Protein AF-A0A5J4JIG9-F1 (afdb_monomer_lite)

Organism: NCBI:txid2607726

Structure (mmCIF, N/CA/C/O backbone):
data_AF-A0A5J4JIG9-F1
#
_entry.id   AF-A0A5J4JIG9-F1
#
loop_
_atom_site.group_PDB
_atom_site.id
_atom_site.type_symbol
_atom_site.label_atom_id
_atom_site.label_alt_id
_atom_site.label_comp_id
_atom_site.label_asym_id
_atom_site.label_entity_id
_atom_site.label_seq_id
_atom_site.pdbx_PDB_ins_code
_atom_site.Cartn_x
_atom_site.Cartn_y
_atom_site.Cartn_z
_atom_site.occupancy
_atom_site.B_iso_or_equiv
_atom_site.auth_seq_id
_atom_site.auth_comp_id
_atom_site.auth_asym_id
_atom_site.auth_atom_id
_atom_site.pdbx_PDB_model_num
ATOM 1 N N . MET A 1 1 ? 21.664 4.240 -15.673 1.00 74.94 1 MET A N 1
ATOM 2 C CA . MET A 1 1 ? 20.619 4.181 -14.606 1.00 74.94 1 MET A CA 1
ATOM 3 C C . MET A 1 1 ? 19.173 4.030 -15.113 1.00 74.94 1 MET A C 1
ATOM 5 O O . MET A 1 1 ? 18.722 2.898 -15.146 1.00 74.94 1 MET A O 1
ATOM 9 N N . ILE A 1 2 ?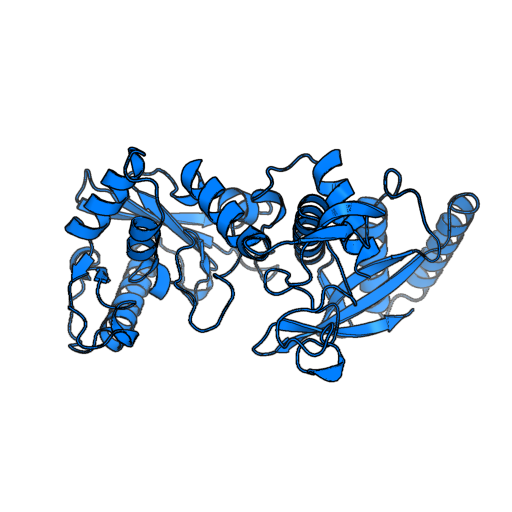 18.407 5.077 -15.494 1.00 82.69 2 ILE A N 1
ATOM 10 C CA . ILE A 1 2 ? 16.943 4.923 -15.754 1.00 82.69 2 ILE A CA 1
ATOM 11 C C . ILE A 1 2 ? 16.603 3.905 -16.854 1.00 82.69 2 ILE A C 1
ATOM 13 O O . ILE A 1 2 ? 15.653 3.146 -16.703 1.00 82.69 2 ILE A O 1
ATOM 17 N N . LYS A 1 3 ? 17.410 3.843 -17.923 1.00 81.69 3 LYS A N 1
ATOM 18 C CA . LYS A 1 3 ? 17.283 2.831 -18.983 1.00 81.69 3 LYS A CA 1
ATOM 19 C C . LYS A 1 3 ? 17.394 1.410 -18.428 1.00 81.69 3 LYS A C 1
ATOM 21 O O . LYS A 1 3 ? 16.590 0.557 -18.779 1.00 81.69 3 LYS A O 1
ATOM 26 N N . THR A 1 4 ? 18.340 1.180 -17.523 1.00 78.94 4 THR A N 1
ATOM 27 C CA . THR A 1 4 ? 18.561 -0.132 -16.909 1.00 78.94 4 THR A CA 1
ATOM 28 C C . THR A 1 4 ? 17.436 -0.515 -15.960 1.00 78.94 4 THR A C 1
ATOM 30 O O . THR A 1 4 ? 16.988 -1.654 -15.976 1.00 78.94 4 THR A O 1
ATOM 33 N N . ILE A 1 5 ? 16.906 0.446 -15.198 1.00 87.19 5 ILE A N 1
ATOM 34 C CA . ILE A 1 5 ? 15.727 0.225 -14.348 1.00 87.19 5 ILE A CA 1
ATOM 35 C C . ILE A 1 5 ? 14.500 -0.110 -15.200 1.00 87.19 5 ILE A C 1
ATOM 37 O O . ILE A 1 5 ? 13.810 -1.086 -14.920 1.00 87.19 5 ILE A O 1
ATOM 41 N N . TYR A 1 6 ? 14.257 0.663 -16.263 1.00 89.50 6 TYR A N 1
ATOM 42 C CA . TYR A 1 6 ? 13.203 0.385 -17.238 1.00 89.50 6 TYR A CA 1
ATOM 43 C C . TYR A 1 6 ? 13.331 -1.030 -17.805 1.00 89.50 6 TYR A C 1
ATOM 45 O O . TYR A 1 6 ? 12.362 -1.784 -17.814 1.00 89.50 6 TYR A O 1
ATOM 53 N N . ALA A 1 7 ? 14.527 -1.406 -18.247 1.00 83.62 7 ALA A N 1
ATOM 54 C CA . ALA A 1 7 ? 14.763 -2.704 -18.845 1.00 83.62 7 ALA A CA 1
ATOM 55 C C . ALA A 1 7 ? 14.590 -3.869 -17.869 1.00 83.62 7 ALA A C 1
ATOM 57 O O . ALA A 1 7 ? 13.975 -4.872 -18.221 1.00 83.62 7 ALA A O 1
ATOM 58 N N . LEU A 1 8 ? 15.098 -3.721 -16.647 1.00 84.81 8 LEU A N 1
ATOM 59 C CA . LEU A 1 8 ? 14.934 -4.699 -15.581 1.00 84.81 8 LEU A CA 1
ATOM 60 C C . LEU A 1 8 ? 13.451 -4.887 -15.250 1.00 84.81 8 LEU A C 1
ATOM 62 O O . LEU A 1 8 ? 12.970 -6.013 -15.179 1.00 84.81 8 LEU A O 1
ATOM 66 N N . GLY A 1 9 ? 12.700 -3.792 -15.137 1.00 90.25 9 GLY A N 1
ATOM 67 C CA . GLY A 1 9 ? 11.262 -3.858 -14.917 1.00 90.25 9 GLY A CA 1
ATOM 68 C C . GLY A 1 9 ? 10.488 -4.446 -16.096 1.00 90.25 9 GLY A C 1
ATOM 69 O O . GLY A 1 9 ? 9.584 -5.246 -15.880 1.00 90.25 9 GLY A O 1
ATOM 70 N N . LYS A 1 10 ? 10.862 -4.124 -17.341 1.00 89.44 10 LYS A N 1
ATOM 71 C CA . LYS A 1 10 ? 10.278 -4.739 -18.543 1.00 89.44 10 LYS A CA 1
ATOM 72 C C . LYS A 1 10 ? 10.524 -6.248 -18.554 1.00 89.44 10 LYS A C 1
ATOM 74 O O . LYS A 1 10 ? 9.581 -7.003 -18.758 1.00 89.44 10 LYS A O 1
ATOM 79 N N . ASN A 1 11 ? 11.763 -6.677 -18.296 1.00 85.00 11 ASN A N 1
ATOM 80 C CA . ASN A 1 11 ? 12.124 -8.089 -18.220 1.00 85.00 11 ASN A CA 1
ATOM 81 C C . ASN A 1 11 ? 11.306 -8.802 -17.138 1.00 85.00 11 ASN A C 1
ATOM 83 O O . ASN A 1 11 ? 10.653 -9.794 -17.447 1.00 85.00 11 ASN A O 1
ATOM 87 N N . TYR A 1 12 ? 11.241 -8.237 -15.930 1.00 86.81 12 TYR A N 1
ATOM 88 C CA . TYR A 1 12 ? 10.447 -8.768 -14.824 1.00 86.81 12 TYR A CA 1
ATOM 89 C C . TYR A 1 12 ? 8.957 -8.914 -15.179 1.00 86.81 12 TYR A C 1
ATOM 91 O O . TYR A 1 12 ? 8.374 -9.979 -14.981 1.00 86.81 12 TYR A O 1
ATOM 99 N N . LEU A 1 13 ? 8.356 -7.883 -15.787 1.00 90.00 13 LEU A N 1
ATOM 100 C CA . LEU A 1 13 ? 6.962 -7.914 -16.243 1.00 90.00 13 LEU A CA 1
ATOM 101 C C . LEU A 1 13 ? 6.706 -8.989 -17.310 1.00 90.00 13 LEU A C 1
ATOM 103 O O . LEU A 1 13 ? 5.614 -9.541 -17.354 1.00 90.00 13 LEU A O 1
ATOM 107 N N . THR A 1 14 ? 7.684 -9.300 -18.163 1.00 85.81 14 THR A N 1
ATOM 108 C CA . THR A 1 14 ? 7.527 -10.310 -19.227 1.00 85.81 14 THR A CA 1
ATOM 109 C C . THR A 1 14 ? 7.884 -11.734 -18.802 1.00 85.81 14 THR A C 1
ATOM 111 O O . THR A 1 14 ? 7.210 -12.673 -19.212 1.00 85.81 14 THR A O 1
ATOM 114 N N . ALA A 1 15 ? 8.949 -11.907 -18.017 1.00 81.38 15 ALA A N 1
ATOM 115 C CA . ALA A 1 15 ? 9.528 -13.209 -17.701 1.00 81.38 15 ALA A CA 1
ATOM 116 C C . ALA A 1 15 ? 8.828 -13.870 -16.510 1.00 81.38 15 ALA A C 1
ATOM 118 O O . ALA A 1 15 ? 8.534 -15.061 -16.554 1.00 81.38 15 ALA A O 1
ATOM 119 N N . GLU A 1 16 ? 8.532 -13.092 -15.466 1.00 80.19 16 GLU A N 1
ATOM 120 C CA . GLU A 1 16 ? 7.825 -13.581 -14.276 1.00 80.19 16 GLU A CA 1
ATOM 121 C C . GLU A 1 16 ? 6.317 -13.315 -14.338 1.00 80.19 16 GLU A C 1
ATOM 123 O O . GLU A 1 16 ? 5.556 -13.917 -13.584 1.00 80.19 16 GLU A O 1
ATOM 128 N N . ASN A 1 17 ? 5.880 -12.436 -15.248 1.00 84.94 17 ASN A N 1
ATOM 129 C CA . ASN A 1 17 ? 4.477 -12.102 -15.500 1.00 84.94 17 ASN A CA 1
ATOM 130 C C . ASN A 1 17 ? 3.640 -11.813 -14.228 1.00 84.94 17 ASN A C 1
ATOM 132 O O . ASN A 1 17 ? 2.542 -12.361 -14.074 1.00 84.94 17 ASN A O 1
ATOM 136 N N . PRO A 1 18 ? 4.125 -10.973 -13.289 1.00 86.44 18 PRO A N 1
ATOM 137 C CA . PRO A 1 18 ? 3.312 -10.533 -12.160 1.00 86.44 18 PRO A CA 1
ATOM 138 C C . PRO A 1 18 ? 2.164 -9.635 -12.641 1.00 86.44 18 PRO A C 1
ATOM 140 O O . PRO A 1 18 ? 2.271 -8.960 -13.668 1.00 86.44 18 PRO A O 1
ATOM 143 N N . SER A 1 19 ? 1.092 -9.524 -11.848 1.00 90.00 19 SER A N 1
ATOM 144 C CA . SER A 1 19 ? 0.147 -8.418 -12.055 1.00 90.00 19 SER A CA 1
ATOM 145 C C . SER A 1 19 ? 0.859 -7.071 -11.893 1.00 90.00 19 SER A C 1
ATOM 147 O O . SER A 1 19 ? 1.853 -6.940 -11.167 1.00 90.00 19 SER A O 1
ATOM 149 N N . MET A 1 20 ? 0.319 -6.038 -12.538 1.00 90.50 20 MET A N 1
ATOM 150 C CA . MET A 1 20 ? 0.917 -4.705 -12.522 1.00 90.50 20 MET A CA 1
ATOM 151 C C . MET A 1 20 ? 1.062 -4.142 -11.102 1.00 90.50 20 MET A C 1
ATOM 153 O O . MET A 1 20 ? 2.008 -3.417 -10.811 1.00 90.50 20 MET A O 1
ATOM 157 N N . ILE A 1 21 ? 0.133 -4.454 -10.197 1.00 91.38 21 ILE A N 1
ATOM 158 C CA . ILE A 1 21 ? 0.209 -3.979 -8.815 1.00 91.38 21 ILE A CA 1
ATOM 159 C C . ILE A 1 21 ? 1.218 -4.774 -7.980 1.00 91.38 21 ILE A C 1
ATOM 161 O O . ILE A 1 21 ? 1.973 -4.182 -7.207 1.00 91.38 21 ILE A O 1
ATOM 165 N N . GLN A 1 22 ? 1.298 -6.096 -8.175 1.00 91.81 22 GLN A N 1
ATOM 166 C CA . GLN A 1 22 ? 2.296 -6.947 -7.518 1.00 91.81 22 GLN A CA 1
ATOM 167 C C . GLN A 1 22 ? 3.716 -6.562 -7.932 1.00 91.81 22 GLN A C 1
ATOM 169 O O . GLN A 1 22 ? 4.647 -6.631 -7.124 1.00 91.81 22 GLN A O 1
ATOM 174 N N . SER A 1 23 ? 3.888 -6.102 -9.173 1.00 92.06 23 SER A N 1
ATOM 175 C CA . SER A 1 23 ? 5.193 -5.666 -9.647 1.00 92.06 23 SER A CA 1
ATOM 176 C C . SER A 1 23 ? 5.699 -4.406 -8.935 1.00 92.06 23 SER A C 1
ATOM 178 O O . SER A 1 23 ? 6.893 -4.142 -8.974 1.00 92.06 23 SER A O 1
ATOM 180 N N . MET A 1 24 ? 4.821 -3.640 -8.274 1.00 93.25 24 MET A N 1
ATOM 181 C CA . MET A 1 24 ? 5.158 -2.407 -7.550 1.00 93.25 24 MET A CA 1
ATOM 182 C C . MET A 1 24 ? 5.365 -2.602 -6.041 1.00 93.25 24 MET A C 1
ATOM 184 O O . MET A 1 24 ? 5.571 -1.617 -5.323 1.00 93.25 24 MET A O 1
ATOM 188 N N . THR A 1 25 ? 5.263 -3.830 -5.523 1.00 94.38 25 THR A N 1
ATOM 189 C CA . THR A 1 25 ? 5.362 -4.062 -4.076 1.00 94.38 25 THR A CA 1
ATOM 190 C C . THR A 1 25 ? 6.791 -3.902 -3.574 1.00 94.38 25 THR A C 1
ATOM 192 O O . THR A 1 25 ? 7.769 -4.242 -4.238 1.00 94.38 25 THR A O 1
ATOM 195 N N . LEU A 1 26 ? 6.918 -3.339 -2.378 1.00 92.56 26 LEU A N 1
ATOM 196 C CA . LEU A 1 26 ? 8.181 -2.918 -1.787 1.00 92.56 26 LEU A CA 1
ATOM 197 C C . LEU A 1 26 ? 8.748 -4.000 -0.860 1.00 92.56 26 LEU A C 1
ATOM 199 O O . LEU A 1 26 ? 7.999 -4.828 -0.344 1.00 92.56 26 LEU A O 1
ATOM 203 N N . PRO A 1 27 ? 10.056 -4.008 -0.570 1.00 89.56 27 PRO A N 1
ATOM 204 C CA . PRO A 1 27 ? 10.589 -4.872 0.477 1.00 89.56 27 PRO A CA 1
ATOM 205 C C . PRO A 1 27 ? 9.956 -4.554 1.838 1.00 89.56 27 PRO A C 1
ATOM 207 O O . PRO A 1 27 ? 9.671 -3.397 2.171 1.00 89.56 27 PRO A O 1
ATOM 210 N N . ILE A 1 28 ? 9.804 -5.590 2.660 1.00 89.69 28 ILE A N 1
ATOM 211 C CA . ILE A 1 28 ? 9.483 -5.444 4.078 1.00 89.69 28 ILE A CA 1
ATOM 212 C C . ILE A 1 28 ? 10.801 -5.541 4.846 1.00 89.69 28 ILE A C 1
ATOM 214 O O . ILE A 1 28 ? 11.460 -6.578 4.834 1.00 89.69 28 ILE A O 1
ATOM 218 N N . ALA A 1 29 ? 11.216 -4.446 5.483 1.00 79.56 29 ALA A N 1
ATOM 219 C CA . ALA A 1 29 ? 12.482 -4.396 6.209 1.00 79.56 29 ALA A CA 1
ATOM 220 C C . ALA A 1 29 ? 12.429 -5.295 7.457 1.00 79.56 29 ALA A C 1
ATOM 222 O O . ALA A 1 29 ? 11.855 -4.909 8.476 1.00 79.56 29 ALA A O 1
ATOM 223 N N . ARG A 1 30 ? 13.036 -6.483 7.374 1.00 74.69 30 ARG A N 1
ATOM 224 C CA . ARG A 1 30 ? 13.179 -7.438 8.482 1.00 74.69 30 ARG A CA 1
ATOM 225 C C . ARG A 1 30 ? 14.623 -7.489 8.986 1.00 74.69 30 ARG A C 1
ATOM 227 O O . ARG A 1 30 ? 15.554 -7.227 8.232 1.00 74.69 30 ARG A O 1
ATOM 234 N N . SER A 1 31 ? 14.794 -7.800 10.268 1.00 65.81 31 SER A N 1
ATOM 235 C CA . SER A 1 31 ? 16.082 -8.217 10.836 1.00 65.81 31 SER A CA 1
ATOM 236 C C . SER A 1 31 ? 16.199 -9.733 10.709 1.00 65.81 31 SER A C 1
ATOM 238 O O . SER A 1 31 ? 15.228 -10.411 11.042 1.00 65.81 31 SER A O 1
ATOM 240 N N . ASP A 1 32 ? 17.357 -10.243 10.293 1.00 61.69 32 ASP A N 1
ATOM 241 C CA . ASP A 1 32 ? 17.536 -11.652 9.900 1.00 61.69 32 ASP A CA 1
ATOM 242 C C . ASP A 1 32 ? 17.248 -12.677 11.020 1.00 61.69 32 ASP A C 1
ATOM 244 O O . ASP A 1 32 ? 16.880 -13.807 10.722 1.00 61.69 32 ASP A O 1
ATOM 248 N N . ASP A 1 33 ? 17.302 -12.274 12.295 1.00 65.62 33 ASP A N 1
ATOM 249 C CA . ASP A 1 33 ? 17.245 -13.212 13.430 1.00 65.62 33 ASP A CA 1
ATOM 250 C C . ASP A 1 33 ? 15.905 -13.252 14.195 1.00 65.62 33 ASP A C 1
ATOM 252 O O . ASP A 1 33 ? 15.782 -13.970 15.188 1.00 65.62 33 ASP A O 1
ATOM 256 N N . ALA A 1 34 ? 14.889 -12.473 13.800 1.00 79.25 34 ALA A N 1
ATOM 257 C CA . ALA A 1 34 ? 13.627 -12.391 14.549 1.00 79.25 34 ALA A CA 1
ATOM 258 C C . ALA A 1 34 ? 12.401 -12.600 13.660 1.00 79.25 34 ALA A C 1
ATOM 260 O O . ALA A 1 34 ? 12.238 -11.905 12.660 1.00 79.25 34 ALA A O 1
ATOM 261 N N . ILE A 1 35 ? 11.495 -13.486 14.092 1.00 89.19 35 ILE A N 1
ATOM 262 C CA . ILE A 1 35 ? 10.178 -13.661 13.470 1.00 89.19 35 ILE A CA 1
ATOM 263 C C . ILE A 1 35 ? 9.423 -12.330 13.534 1.00 89.19 35 ILE A C 1
ATOM 265 O O . ILE A 1 35 ? 9.320 -11.701 14.594 1.00 89.19 35 ILE A O 1
ATOM 269 N N . LYS A 1 36 ? 8.909 -11.898 12.382 1.00 94.19 36 LYS A N 1
ATOM 270 C CA . LYS A 1 36 ? 8.125 -10.672 12.220 1.00 94.19 36 LYS A CA 1
ATOM 271 C C . LYS A 1 36 ? 6.759 -10.995 11.642 1.00 94.19 36 LYS A C 1
ATOM 273 O O . LYS A 1 36 ? 6.613 -11.950 10.887 1.00 94.19 36 LYS A O 1
ATOM 278 N N . TYR A 1 37 ? 5.776 -10.169 11.974 1.00 95.62 37 TYR A N 1
ATOM 279 C CA . TYR A 1 37 ? 4.379 -10.395 11.637 1.00 95.62 37 TYR A CA 1
ATOM 280 C C . TYR A 1 37 ? 3.784 -9.234 10.843 1.00 95.62 37 TYR A C 1
ATOM 282 O O . TYR A 1 37 ? 4.093 -8.061 11.072 1.00 95.62 37 TYR A O 1
ATOM 290 N N . ALA A 1 38 ? 2.884 -9.567 9.929 1.00 97.19 38 ALA A N 1
ATOM 291 C CA . ALA A 1 38 ? 1.827 -8.682 9.480 1.00 97.19 38 ALA A CA 1
ATOM 292 C C . ALA A 1 38 ? 0.559 -9.039 10.264 1.00 97.19 38 ALA A C 1
ATOM 294 O O . ALA A 1 38 ? 0.274 -10.218 10.462 1.00 97.19 38 ALA A O 1
ATOM 295 N N . VAL A 1 39 ? -0.201 -8.050 10.722 1.00 97.81 39 VAL A N 1
ATOM 296 C CA . VAL A 1 39 ? -1.478 -8.293 11.405 1.00 97.81 39 VAL A CA 1
ATOM 297 C C . VAL A 1 39 ? -2.618 -7.943 10.460 1.00 97.81 39 VAL A C 1
ATOM 299 O O . VAL A 1 39 ? -2.740 -6.801 10.012 1.00 97.81 39 VAL A O 1
ATOM 302 N N . ILE A 1 40 ? -3.459 -8.928 10.160 1.00 98.44 40 ILE A N 1
ATOM 303 C CA . ILE A 1 40 ? -4.716 -8.720 9.443 1.00 98.44 40 ILE A CA 1
ATOM 304 C C . ILE A 1 40 ? -5.726 -8.182 10.454 1.00 98.44 40 ILE A C 1
ATOM 306 O O . ILE A 1 40 ? -6.025 -8.848 11.446 1.00 98.44 40 ILE A O 1
ATOM 310 N N . VAL A 1 41 ? -6.205 -6.965 10.209 1.00 98.31 41 VAL A N 1
ATOM 311 C CA . VAL A 1 41 ? -7.231 -6.275 10.989 1.00 98.31 41 VAL A CA 1
ATOM 312 C C . VAL A 1 41 ? -8.557 -6.476 10.275 1.00 98.31 41 VAL A C 1
ATOM 314 O O . VAL A 1 41 ? -8.839 -5.805 9.284 1.00 98.31 41 VAL A O 1
ATOM 317 N N . ASP A 1 42 ? -9.331 -7.438 10.760 1.00 98.31 42 ASP A N 1
ATOM 318 C CA . ASP A 1 42 ? -10.590 -7.857 10.159 1.00 98.31 42 ASP A CA 1
ATOM 319 C C . ASP A 1 42 ? -11.777 -7.262 10.920 1.00 98.31 42 ASP A C 1
ATOM 321 O O . ASP A 1 42 ? -11.996 -7.557 12.100 1.00 98.31 42 ASP A O 1
ATOM 325 N N . PHE A 1 43 ? -12.536 -6.402 10.246 1.00 98.38 43 PHE A N 1
ATOM 326 C CA . PHE A 1 43 ? -13.799 -5.883 10.751 1.00 98.38 43 PHE A CA 1
ATOM 327 C C . PHE A 1 43 ? -14.911 -6.869 10.404 1.00 98.38 43 PHE A C 1
ATOM 329 O O . PHE A 1 43 ? -15.391 -6.895 9.272 1.00 98.38 43 PHE A O 1
ATOM 336 N N . SER A 1 44 ? -15.339 -7.671 11.382 1.00 97.38 44 SER A N 1
ATOM 337 C CA . SER A 1 44 ? -16.458 -8.585 11.166 1.00 97.38 44 SER A CA 1
ATOM 338 C C . SER A 1 44 ? -17.780 -7.869 11.407 1.00 97.38 44 SER A C 1
ATOM 340 O O . SER A 1 44 ? -18.144 -7.604 12.557 1.00 97.38 44 SER A O 1
ATOM 342 N N . LEU A 1 45 ? -18.519 -7.587 10.335 1.00 96.75 45 LEU A N 1
ATOM 343 C CA . LEU A 1 45 ? -19.863 -7.009 10.413 1.00 96.75 45 LEU A CA 1
ATOM 344 C C . LEU A 1 45 ? -20.851 -8.012 11.009 1.00 96.75 45 LEU A C 1
ATOM 346 O O . LEU A 1 45 ? -21.709 -7.635 11.809 1.00 96.75 45 LEU A O 1
ATOM 350 N N . THR A 1 46 ? -20.665 -9.300 10.700 1.00 92.56 46 THR A N 1
ATOM 351 C CA . THR A 1 46 ? -21.510 -10.389 11.214 1.00 92.56 46 THR A CA 1
ATOM 352 C C . THR A 1 46 ? -21.470 -10.462 12.740 1.00 92.56 46 THR A C 1
ATOM 354 O O . THR A 1 46 ? -22.504 -10.566 13.398 1.00 92.56 46 THR A O 1
ATOM 357 N N . GLU A 1 47 ? -20.274 -10.386 13.323 1.00 94.62 47 GLU A N 1
ATOM 358 C CA . GLU A 1 47 ? -20.087 -10.513 14.772 1.00 94.62 47 GLU A CA 1
ATOM 359 C C . GLU A 1 47 ? -19.978 -9.173 15.497 1.00 94.62 47 GLU A C 1
ATOM 361 O O . GLU A 1 47 ? -19.912 -9.148 16.726 1.00 94.62 47 GLU A O 1
ATOM 366 N N . LYS A 1 48 ? -19.937 -8.066 14.747 1.00 96.06 48 LYS A N 1
ATOM 367 C CA . LYS A 1 48 ? -19.713 -6.707 15.256 1.00 96.06 48 LYS A CA 1
ATOM 368 C C . LYS A 1 48 ? -18.498 -6.636 16.181 1.00 96.06 48 LYS A C 1
ATOM 370 O O . LYS A 1 48 ? -18.555 -6.075 17.273 1.00 96.06 48 LYS A O 1
ATOM 375 N N . ARG A 1 49 ? -17.383 -7.225 15.746 1.00 96.69 49 ARG A N 1
ATOM 376 C CA . ARG A 1 49 ? -16.102 -7.170 16.464 1.00 96.69 49 ARG A CA 1
ATOM 377 C C . ARG A 1 49 ? -14.924 -7.069 15.510 1.00 96.69 49 ARG A C 1
ATOM 379 O O . ARG A 1 49 ? -15.031 -7.411 14.334 1.00 96.69 49 ARG A O 1
ATOM 386 N N . VAL A 1 50 ? -13.791 -6.643 16.053 1.00 97.31 50 VAL A N 1
ATOM 387 C CA . VAL A 1 50 ? -12.512 -6.654 15.345 1.00 97.31 50 VAL A CA 1
ATOM 388 C C . VAL A 1 50 ? -11.782 -7.951 15.665 1.00 97.31 50 VAL A C 1
ATOM 390 O O . VAL A 1 50 ? -11.574 -8.278 16.833 1.00 97.31 50 VAL A O 1
ATOM 393 N N . ARG A 1 51 ? -11.390 -8.686 14.627 1.00 96.31 51 ARG A N 1
ATOM 394 C CA . ARG A 1 51 ? -10.559 -9.885 14.724 1.00 96.31 51 ARG A CA 1
ATOM 395 C C . ARG A 1 51 ? -9.150 -9.549 14.254 1.00 96.31 51 ARG A C 1
ATOM 397 O O . ARG A 1 51 ? -8.970 -8.852 13.257 1.00 96.31 51 ARG A O 1
ATOM 404 N N . LEU A 1 52 ? -8.149 -10.054 14.966 1.00 97.56 52 LEU A N 1
ATOM 405 C CA . LEU A 1 52 ? -6.747 -9.850 14.622 1.00 97.56 52 LEU A CA 1
ATOM 406 C C . LEU A 1 52 ? -6.105 -11.191 14.303 1.00 97.56 52 LEU A C 1
ATOM 408 O O . LEU A 1 52 ? -6.059 -12.074 15.154 1.00 97.56 52 LEU A O 1
ATOM 412 N N . THR A 1 53 ? -5.600 -11.333 13.079 1.00 97.38 53 THR A N 1
ATOM 413 C CA . THR A 1 53 ? -4.899 -12.552 12.658 1.00 97.38 53 THR A CA 1
ATOM 414 C C . THR A 1 53 ? -3.437 -12.221 12.372 1.00 97.38 53 THR A C 1
ATOM 416 O O . THR A 1 53 ? -3.159 -11.528 11.387 1.00 97.38 53 THR A O 1
ATOM 419 N N . PRO A 1 54 ? -2.486 -12.669 13.211 1.00 96.81 54 PRO A N 1
ATOM 420 C CA . PRO A 1 54 ? -1.072 -12.529 12.906 1.00 96.81 54 PRO A CA 1
ATOM 421 C C . PRO A 1 54 ? -0.687 -13.485 11.770 1.00 96.81 54 PRO A C 1
ATOM 423 O O . PRO A 1 54 ? -1.034 -14.664 11.773 1.00 96.81 54 PRO A O 1
ATOM 426 N N . LYS A 1 55 ? 0.067 -12.972 10.804 1.00 95.69 55 LYS A N 1
ATOM 427 C CA . LYS A 1 55 ? 0.666 -13.720 9.700 1.00 95.69 55 LYS A CA 1
ATOM 428 C C . LYS A 1 55 ? 2.170 -13.504 9.743 1.00 95.69 55 LYS A C 1
ATOM 430 O O . LYS A 1 55 ? 2.627 -12.363 9.717 1.00 95.69 55 LYS A O 1
ATOM 435 N N . GLU A 1 56 ? 2.937 -14.583 9.805 1.00 95.38 56 GLU A N 1
ATOM 436 C CA . GLU A 1 56 ? 4.393 -14.504 9.715 1.00 95.38 56 GLU A CA 1
ATOM 437 C C . GLU A 1 56 ? 4.824 -13.925 8.357 1.00 95.38 56 GLU A C 1
ATOM 439 O O . GLU A 1 56 ? 4.276 -14.276 7.309 1.00 95.38 56 GLU A O 1
ATOM 444 N N . ILE A 1 57 ? 5.786 -13.001 8.384 1.00 94.06 57 ILE A N 1
ATOM 445 C CA . ILE A 1 57 ? 6.308 -12.345 7.185 1.00 94.06 57 ILE A CA 1
ATOM 446 C C . ILE A 1 57 ? 7.308 -13.274 6.497 1.00 94.06 57 ILE A C 1
ATOM 448 O O . ILE A 1 57 ? 8.461 -13.405 6.912 1.00 94.06 57 ILE A O 1
ATOM 452 N N . GLY A 1 58 ? 6.853 -13.863 5.396 1.00 90.75 58 GLY A N 1
ATOM 453 C CA . GLY A 1 58 ? 7.666 -14.600 4.437 1.00 90.75 58 GLY A CA 1
ATOM 454 C C . GLY A 1 58 ? 8.039 -13.763 3.211 1.00 90.75 58 GLY A C 1
ATOM 455 O O . GLY A 1 58 ? 7.727 -12.574 3.112 1.00 90.75 58 GLY A O 1
ATOM 456 N N . GLU A 1 59 ? 8.687 -14.409 2.243 1.00 85.19 59 GLU A N 1
ATOM 457 C CA . GLU A 1 59 ? 9.141 -13.774 0.996 1.00 85.19 59 GLU A CA 1
ATOM 458 C C . GLU A 1 59 ? 7.978 -13.238 0.147 1.00 85.19 59 GLU A C 1
ATOM 460 O O . GLU A 1 59 ? 8.055 -12.140 -0.400 1.00 85.19 59 GLU A O 1
ATOM 465 N N . SER A 1 60 ? 6.858 -13.963 0.106 1.00 90.12 60 SER A N 1
ATOM 466 C CA . SER A 1 60 ? 5.668 -13.600 -0.671 1.00 90.12 60 SER A CA 1
ATOM 467 C C . SER A 1 60 ? 4.777 -12.552 0.002 1.00 90.12 60 SER A C 1
ATOM 469 O O . SER A 1 60 ? 3.912 -11.970 -0.652 1.00 90.12 60 SER A O 1
ATOM 471 N N . THR A 1 61 ? 4.975 -12.265 1.295 1.00 94.25 61 THR A N 1
ATOM 472 C CA . THR A 1 61 ? 4.022 -11.472 2.094 1.00 94.25 61 THR A CA 1
ATOM 473 C C . THR A 1 61 ? 3.822 -10.058 1.555 1.00 94.25 61 THR A C 1
ATOM 475 O O . THR A 1 61 ? 2.711 -9.535 1.607 1.00 94.25 61 THR A O 1
ATOM 478 N N . SER A 1 62 ? 4.865 -9.438 0.996 1.00 93.56 62 SER A N 1
ATOM 479 C CA . SER A 1 62 ? 4.735 -8.110 0.387 1.00 93.56 62 SER A CA 1
ATOM 480 C C . SER A 1 62 ? 3.779 -8.107 -0.810 1.00 93.56 62 SER A C 1
ATOM 482 O O . SER A 1 62 ? 2.928 -7.225 -0.927 1.00 93.56 62 SER A O 1
ATOM 484 N N . SER A 1 63 ? 3.888 -9.123 -1.668 1.00 92.31 63 SER A N 1
ATOM 485 C CA . SER A 1 63 ? 3.037 -9.296 -2.846 1.00 92.31 63 SER A CA 1
ATOM 486 C C . SER A 1 63 ? 1.623 -9.734 -2.480 1.00 92.31 63 SER A C 1
ATOM 488 O O . SER A 1 63 ? 0.670 -9.230 -3.057 1.00 92.31 63 SER A O 1
ATOM 490 N N . GLU A 1 64 ? 1.467 -10.614 -1.491 1.00 94.12 64 GLU A N 1
ATOM 491 C CA . GLU A 1 64 ? 0.152 -11.065 -1.014 1.00 94.12 64 GLU A CA 1
ATOM 492 C C . GLU A 1 64 ? -0.660 -9.935 -0.372 1.00 94.12 64 GLU A C 1
ATOM 494 O O . GLU A 1 64 ? -1.871 -9.860 -0.554 1.00 94.12 64 GLU A O 1
ATOM 499 N N . LEU A 1 65 ? 0.003 -9.048 0.376 1.00 96.50 65 LEU A N 1
ATOM 500 C CA . LEU A 1 65 ? -0.652 -7.945 1.083 1.00 96.50 65 LEU A CA 1
ATOM 501 C C . LEU A 1 65 ? -0.591 -6.617 0.317 1.00 96.50 65 LEU A C 1
ATOM 503 O O . LEU A 1 65 ? -0.939 -5.579 0.881 1.00 96.50 65 LEU A O 1
ATOM 507 N N . LEU A 1 66 ? -0.121 -6.626 -0.935 1.00 96.00 66 LEU A N 1
ATOM 508 C CA . LEU A 1 66 ? 0.092 -5.438 -1.770 1.00 96.00 66 LEU A CA 1
ATOM 509 C C . LEU A 1 66 ? 0.762 -4.281 -1.013 1.00 96.00 66 LEU A C 1
ATOM 511 O O . LEU A 1 66 ? 0.285 -3.141 -0.996 1.00 96.00 66 LEU A O 1
ATOM 515 N N . TRP A 1 67 ? 1.885 -4.574 -0.356 1.00 96.00 67 TRP A N 1
ATOM 516 C CA . TRP A 1 67 ? 2.654 -3.563 0.357 1.00 96.00 67 TRP A CA 1
ATOM 517 C C . TRP A 1 67 ? 3.371 -2.636 -0.634 1.00 96.00 67 TRP A C 1
ATOM 519 O O . TRP A 1 67 ? 4.441 -2.943 -1.148 1.00 96.00 67 TRP A O 1
ATOM 529 N N . ILE A 1 68 ? 2.783 -1.467 -0.886 1.00 93.25 68 ILE A N 1
ATOM 530 C CA . ILE A 1 68 ? 3.267 -0.464 -1.858 1.00 93.25 68 ILE A CA 1
ATOM 531 C C . ILE A 1 68 ? 3.730 0.851 -1.201 1.00 93.25 68 ILE A C 1
ATOM 533 O O . ILE A 1 68 ? 4.009 1.847 -1.881 1.00 93.25 68 ILE A O 1
ATOM 537 N N . GLY A 1 69 ? 3.824 0.872 0.132 1.00 91.56 69 GLY A N 1
ATOM 538 C CA . GLY A 1 69 ? 4.202 2.048 0.915 1.00 91.56 69 GLY A CA 1
ATOM 539 C C . GLY A 1 69 ? 3.006 2.909 1.324 1.00 91.56 69 GLY A C 1
ATOM 540 O O . GLY A 1 69 ? 1.948 2.401 1.673 1.00 91.56 69 GLY A O 1
ATOM 541 N N . THR A 1 70 ? 3.188 4.228 1.313 1.00 91.88 70 THR A N 1
ATOM 542 C CA . THR A 1 70 ? 2.137 5.226 1.579 1.00 91.88 70 THR A CA 1
ATOM 543 C C . THR A 1 70 ? 1.789 5.985 0.306 1.00 91.88 70 THR A C 1
ATOM 545 O O . THR A 1 70 ? 2.574 6.000 -0.647 1.00 91.88 70 THR A O 1
ATOM 548 N N . VAL A 1 71 ? 0.637 6.658 0.291 1.00 89.62 71 VAL A N 1
ATOM 549 C CA . VAL A 1 71 ? 0.270 7.527 -0.832 1.00 89.62 71 VAL A CA 1
ATOM 550 C C . VAL A 1 71 ? 1.274 8.678 -0.906 1.00 89.62 71 VAL A C 1
ATOM 552 O O . VAL A 1 71 ? 1.529 9.343 0.100 1.00 89.62 71 VAL A O 1
ATOM 555 N N . ASP A 1 72 ? 1.861 8.889 -2.086 1.00 83.31 72 ASP A N 1
ATOM 556 C CA . ASP A 1 72 ? 2.935 9.865 -2.293 1.00 83.31 72 ASP A CA 1
ATOM 557 C C . ASP A 1 72 ? 2.423 11.306 -2.053 1.00 83.31 72 ASP A C 1
ATOM 559 O O . ASP A 1 72 ? 1.360 11.681 -2.555 1.00 83.31 72 ASP A O 1
ATOM 563 N N . GLY A 1 73 ? 3.180 12.113 -1.295 1.00 76.19 73 GLY A N 1
ATOM 564 C CA . GLY A 1 73 ? 2.871 13.513 -0.955 1.00 76.19 73 GLY A CA 1
ATOM 565 C C . GLY A 1 73 ? 2.494 13.740 0.519 1.00 76.19 73 GLY A C 1
ATOM 566 O O . GLY A 1 73 ? 1.669 13.032 1.087 1.00 76.19 73 GLY A O 1
ATOM 567 N N . ALA A 1 74 ? 3.075 14.769 1.148 1.00 71.19 74 ALA A N 1
ATOM 568 C CA . ALA A 1 74 ? 2.955 15.015 2.595 1.00 71.19 74 ALA A CA 1
ATOM 569 C C . ALA A 1 74 ? 1.522 15.313 3.084 1.00 71.19 74 ALA A C 1
ATOM 571 O O . ALA A 1 74 ? 1.205 15.087 4.251 1.00 71.19 74 ALA A O 1
ATOM 572 N N . ALA A 1 75 ? 0.661 15.829 2.205 1.00 77.19 75 ALA A N 1
ATOM 573 C CA . ALA A 1 75 ? -0.739 16.134 2.498 1.00 77.19 75 ALA A CA 1
ATOM 574 C C . ALA A 1 75 ? -1.721 15.187 1.786 1.00 77.19 75 ALA A C 1
ATOM 576 O O . ALA A 1 75 ? -2.927 15.433 1.813 1.00 77.19 75 ALA A O 1
ATOM 577 N N . SER A 1 76 ? -1.222 14.132 1.137 1.00 86.31 76 SER A N 1
ATOM 578 C CA . SER A 1 76 ? -2.060 13.231 0.351 1.00 86.31 76 SER A CA 1
ATOM 579 C C . SER A 1 76 ? -2.976 12.399 1.252 1.00 86.31 76 SER A C 1
ATOM 581 O O . SER A 1 76 ? -2.494 11.864 2.258 1.00 86.31 76 SER A O 1
ATOM 583 N N . PRO A 1 77 ? -4.270 12.249 0.901 1.00 90.56 77 PRO A N 1
ATOM 584 C CA . PRO A 1 77 ? -5.181 11.363 1.618 1.00 90.56 77 PRO A CA 1
ATOM 585 C C . PRO A 1 77 ? -4.636 9.935 1.617 1.00 90.56 77 PRO A C 1
ATOM 587 O O . PRO A 1 77 ? -4.273 9.416 0.561 1.00 90.56 77 PRO A O 1
ATOM 590 N N . GLN A 1 78 ? -4.548 9.313 2.791 1.00 95.00 78 GLN A N 1
ATOM 591 C CA . GLN A 1 78 ? -4.015 7.959 2.937 1.00 95.00 78 GLN A CA 1
ATOM 592 C C . GLN A 1 78 ? -5.158 6.947 2.864 1.00 95.00 78 GLN A C 1
ATOM 594 O O . GLN A 1 78 ? -6.116 7.044 3.630 1.00 95.00 78 GLN A O 1
ATOM 599 N N . TRP A 1 79 ? -5.075 6.010 1.920 1.00 96.62 79 TRP A N 1
ATOM 600 C CA . TRP A 1 79 ? -6.169 5.077 1.618 1.00 96.62 79 TRP A CA 1
ATOM 601 C C . TRP A 1 79 ? -5.717 3.670 1.224 1.00 96.62 79 TRP A C 1
ATOM 603 O O . TRP A 1 79 ? -6.544 2.821 0.909 1.00 96.62 79 TRP A O 1
ATOM 613 N N . PHE A 1 80 ? -4.413 3.394 1.251 1.00 97.19 80 PHE A N 1
ATOM 614 C CA . PHE A 1 80 ? -3.922 2.048 0.980 1.00 97.19 80 PHE A CA 1
ATOM 615 C C . PHE A 1 80 ? -4.315 1.086 2.106 1.00 97.19 80 PHE A C 1
ATOM 617 O O . PHE A 1 80 ? -4.180 1.411 3.284 1.00 97.19 80 PHE A O 1
ATOM 624 N N . GLY A 1 81 ? -4.785 -0.103 1.725 1.00 96.94 81 GLY A N 1
ATOM 625 C CA . GLY A 1 81 ? -5.308 -1.123 2.635 1.00 96.94 81 GLY A CA 1
ATOM 626 C C . GLY A 1 81 ? -4.244 -1.804 3.496 1.00 96.94 81 GLY A C 1
ATOM 627 O O . GLY A 1 81 ? -4.590 -2.425 4.494 1.00 96.94 81 GLY A O 1
ATOM 628 N N . THR A 1 82 ? -2.962 -1.652 3.153 1.00 98.06 82 THR A N 1
ATOM 629 C CA . THR A 1 82 ? -1.829 -2.149 3.943 1.00 98.06 82 THR A CA 1
ATOM 630 C C . THR A 1 82 ? -0.924 -0.993 4.343 1.00 98.06 82 THR A C 1
ATOM 632 O O . THR A 1 82 ? -0.464 -0.227 3.496 1.00 98.06 82 THR A O 1
ATOM 635 N N . VAL A 1 83 ? -0.642 -0.876 5.640 1.00 96.75 83 VAL A N 1
ATOM 636 C CA . VAL A 1 83 ? 0.164 0.203 6.226 1.00 96.75 83 VAL A CA 1
ATOM 637 C C . VAL A 1 83 ? 1.291 -0.362 7.082 1.00 96.75 83 VAL A C 1
ATOM 639 O O . VAL A 1 83 ? 1.205 -1.474 7.595 1.00 96.75 83 VAL A O 1
ATOM 642 N N . SER A 1 84 ? 2.354 0.417 7.276 1.00 94.38 84 SER A N 1
ATOM 643 C CA . SER A 1 84 ? 3.427 0.048 8.203 1.00 94.38 84 SER A CA 1
ATOM 644 C C . SER A 1 84 ? 3.008 0.221 9.662 1.00 94.38 84 SER A C 1
ATOM 646 O O . SER A 1 84 ? 2.075 0.967 9.969 1.00 94.38 84 SER A O 1
ATOM 648 N N . ILE A 1 85 ? 3.755 -0.400 10.580 1.00 90.69 85 ILE A N 1
ATOM 649 C CA . ILE A 1 85 ? 3.522 -0.280 12.027 1.00 90.69 85 ILE A CA 1
ATOM 650 C C . ILE A 1 85 ? 3.388 1.177 12.500 1.00 90.69 85 ILE A C 1
ATOM 652 O O . ILE A 1 85 ? 2.509 1.499 13.299 1.00 90.69 85 ILE A O 1
ATOM 656 N N . ASN A 1 86 ? 4.213 2.076 11.961 1.00 89.69 86 ASN A N 1
ATOM 657 C CA . ASN A 1 86 ? 4.238 3.487 12.354 1.00 89.69 86 ASN A CA 1
ATOM 658 C C . ASN A 1 86 ? 3.013 4.278 11.868 1.00 89.69 86 ASN A C 1
ATOM 660 O O . ASN A 1 86 ? 2.841 5.429 12.254 1.00 89.69 86 ASN A O 1
ATOM 664 N N . ASN A 1 87 ? 2.180 3.669 11.023 1.00 93.94 87 ASN A N 1
ATOM 665 C CA . ASN A 1 87 ? 1.089 4.316 10.306 1.00 93.94 87 ASN A CA 1
ATOM 666 C C . ASN A 1 87 ? -0.271 3.657 10.579 1.00 93.94 87 ASN A C 1
ATOM 668 O O . ASN A 1 87 ? -1.215 3.877 9.824 1.00 93.94 87 ASN A O 1
ATOM 672 N N . VAL A 1 88 ? -0.408 2.878 11.661 1.00 94.94 88 VAL A N 1
ATOM 673 C CA . VAL A 1 88 ? -1.693 2.256 12.043 1.00 94.94 88 VAL A CA 1
ATOM 674 C C . VAL A 1 88 ? -2.821 3.286 12.203 1.00 94.94 88 VAL A C 1
ATOM 676 O O . VAL A 1 88 ? -3.972 3.002 11.887 1.00 94.94 88 VAL A O 1
ATOM 679 N N . GLU A 1 89 ? -2.486 4.523 12.586 1.00 95.62 89 GLU A N 1
ATOM 680 C CA . GLU A 1 89 ? -3.410 5.665 12.631 1.00 95.62 89 GLU A CA 1
ATOM 681 C C . GLU A 1 89 ? -4.173 5.866 11.311 1.00 95.62 89 GLU A C 1
ATOM 683 O O . GLU A 1 89 ? -5.331 6.282 11.332 1.00 95.62 89 GLU A O 1
ATOM 688 N N . TYR A 1 90 ? -3.563 5.551 10.161 1.00 96.00 90 TYR A N 1
ATOM 689 C CA . TYR A 1 90 ? -4.227 5.657 8.862 1.00 96.00 90 TYR A CA 1
ATOM 690 C C . TYR A 1 90 ? -5.357 4.642 8.715 1.00 96.00 90 TYR A C 1
ATOM 692 O O . TYR A 1 90 ? -6.421 5.020 8.229 1.00 96.00 90 TYR A O 1
ATOM 700 N N . LEU A 1 91 ? -5.185 3.389 9.150 1.00 95.94 91 LEU A N 1
ATOM 701 C CA . LEU A 1 91 ? -6.275 2.403 9.136 1.00 95.94 91 LEU A CA 1
ATOM 702 C C . LEU A 1 91 ? -7.413 2.822 10.069 1.00 95.94 91 LEU A C 1
ATOM 704 O O . LEU A 1 91 ? -8.580 2.686 9.721 1.00 95.94 91 LEU A O 1
ATOM 708 N N . LEU A 1 92 ? -7.063 3.401 11.218 1.00 96.75 92 LEU A N 1
ATOM 709 C CA . LEU A 1 92 ? -8.004 3.758 12.282 1.00 96.75 92 LEU A CA 1
ATOM 710 C C . LEU A 1 92 ? -8.694 5.119 12.090 1.00 96.75 92 LEU A C 1
ATOM 712 O O . LEU A 1 92 ? -9.447 5.536 12.969 1.00 96.75 92 LEU A O 1
ATOM 716 N N . SER A 1 93 ? -8.445 5.831 10.985 1.00 95.75 93 SER A N 1
ATOM 717 C CA . SER A 1 93 ? -9.088 7.136 10.737 1.00 95.75 93 SER A CA 1
ATOM 718 C C . SER A 1 93 ? -9.299 7.511 9.269 1.00 95.75 93 SER A C 1
ATOM 720 O O . SER A 1 93 ? -10.315 8.099 8.911 1.00 95.75 93 SER A O 1
ATOM 722 N N . GLN A 1 94 ? -8.345 7.182 8.398 1.00 95.44 94 GLN A N 1
ATOM 723 C CA . GLN A 1 94 ? -8.300 7.721 7.037 1.00 95.44 94 GLN A CA 1
ATOM 724 C C . GLN A 1 94 ? -8.675 6.698 5.974 1.00 95.44 94 GLN A C 1
ATOM 726 O O . GLN A 1 94 ? -9.306 7.057 4.986 1.00 95.44 94 GLN A O 1
ATOM 731 N N . THR A 1 95 ? -8.278 5.440 6.158 1.00 96.88 95 THR A N 1
ATOM 732 C CA . THR A 1 95 ? -8.228 4.467 5.063 1.00 96.88 95 THR A CA 1
ATOM 733 C C . THR A 1 95 ? -9.608 4.179 4.497 1.00 96.88 95 THR A C 1
ATOM 735 O O . THR A 1 95 ? -9.824 4.386 3.309 1.00 96.88 95 THR A O 1
ATOM 738 N N . ILE A 1 96 ? -10.555 3.780 5.348 1.00 97.19 96 ILE A N 1
ATOM 739 C CA . ILE A 1 96 ? -11.920 3.440 4.925 1.00 97.19 96 ILE A CA 1
ATOM 740 C C . ILE A 1 96 ? -12.644 4.667 4.368 1.00 97.19 96 ILE A C 1
ATOM 742 O O . ILE A 1 96 ? -13.203 4.602 3.280 1.00 97.19 96 ILE A O 1
ATOM 746 N N . THR A 1 97 ? -12.561 5.807 5.056 1.00 95.81 97 THR A N 1
ATOM 747 C CA . THR A 1 97 ? -13.168 7.070 4.610 1.00 95.81 97 THR A CA 1
ATOM 748 C C . THR A 1 97 ? -12.685 7.466 3.215 1.00 95.81 97 THR A C 1
ATOM 750 O O . THR A 1 97 ? -13.479 7.724 2.320 1.00 95.81 97 THR A O 1
ATOM 753 N N . ASN A 1 98 ? -11.372 7.451 2.994 1.00 97.25 98 ASN A N 1
ATOM 754 C CA . ASN A 1 98 ? -10.805 7.832 1.707 1.00 97.25 98 ASN A CA 1
ATOM 755 C C . ASN A 1 98 ? -11.024 6.766 0.618 1.00 97.25 98 ASN A C 1
ATOM 757 O O . ASN A 1 98 ? -10.985 7.111 -0.565 1.00 97.25 98 ASN A O 1
ATOM 761 N N . LEU A 1 99 ? -11.212 5.493 0.986 1.00 97.69 99 LEU A N 1
ATOM 762 C CA . LEU A 1 99 ? -11.647 4.454 0.052 1.00 97.69 99 LEU A CA 1
ATOM 763 C C . LEU A 1 99 ? -13.081 4.722 -0.410 1.00 97.69 99 LEU A C 1
ATOM 765 O O . LEU A 1 99 ? -13.316 4.691 -1.611 1.00 97.69 99 LEU A O 1
ATOM 769 N N . LEU A 1 100 ? -14.000 5.078 0.492 1.00 97.38 100 LEU A N 1
ATOM 770 C CA . LEU A 1 100 ? -15.384 5.427 0.142 1.00 97.38 100 LEU A CA 1
ATOM 771 C C . LEU A 1 100 ? -15.479 6.599 -0.845 1.00 97.38 100 LEU A C 1
ATOM 773 O O . LEU A 1 100 ? -16.341 6.594 -1.716 1.00 97.38 100 LEU A O 1
ATOM 777 N N . ASP A 1 101 ? -14.568 7.569 -0.779 1.00 95.81 101 ASP A N 1
ATOM 778 C CA . ASP A 1 101 ? -14.531 8.678 -1.748 1.00 95.81 101 ASP A CA 1
ATOM 779 C C . ASP A 1 101 ? -14.106 8.252 -3.166 1.00 95.81 101 ASP A C 1
ATOM 781 O O . ASP A 1 101 ? -14.259 9.015 -4.121 1.00 95.81 101 ASP A O 1
ATOM 785 N N . ARG A 1 102 ? -13.476 7.081 -3.302 1.00 96.44 102 ARG A N 1
ATOM 786 C CA . ARG A 1 102 ? -12.786 6.641 -4.528 1.00 96.44 102 ARG A CA 1
ATOM 787 C C . ARG A 1 102 ? -13.415 5.412 -5.159 1.00 96.44 102 ARG A C 1
ATOM 789 O O . ARG A 1 102 ? -13.345 5.261 -6.375 1.00 96.44 102 ARG A O 1
ATOM 796 N N . TRP A 1 103 ? -13.960 4.533 -4.333 1.00 97.94 103 TRP A N 1
ATOM 797 C CA . TRP A 1 103 ? -14.499 3.246 -4.733 1.00 97.94 103 TRP A CA 1
ATOM 798 C C . TRP A 1 103 ? -15.777 3.422 -5.539 1.00 97.94 103 TRP A C 1
ATOM 800 O O . TRP A 1 103 ? -16.613 4.268 -5.213 1.00 97.94 103 TRP A O 1
ATOM 810 N N . ASN A 1 104 ? -15.928 2.628 -6.599 1.00 97.12 104 ASN A N 1
ATOM 811 C CA . ASN A 1 104 ? -17.150 2.628 -7.388 1.00 97.12 104 ASN A CA 1
ATOM 812 C C . ASN A 1 104 ? -18.365 2.294 -6.503 1.00 97.12 104 ASN A C 1
ATOM 814 O O . ASN A 1 104 ? -18.422 1.221 -5.916 1.00 97.12 104 ASN A O 1
ATOM 818 N N . GLN A 1 105 ? -19.352 3.190 -6.434 1.00 96.62 105 GLN A N 1
ATOM 819 C CA . GLN A 1 105 ? -20.552 3.000 -5.607 1.00 96.62 105 GLN A CA 1
ATOM 820 C C . GLN A 1 105 ? -21.444 1.847 -6.090 1.00 96.62 105 GLN A C 1
ATOM 822 O O . GLN A 1 105 ? -22.259 1.345 -5.322 1.00 96.62 105 GLN A O 1
ATOM 827 N N . GLU A 1 106 ? -21.295 1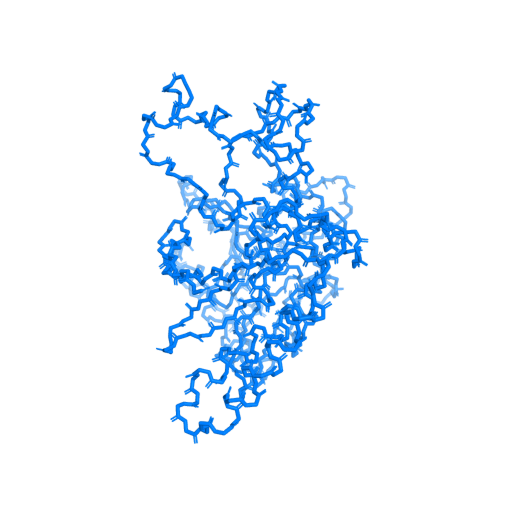.430 -7.349 1.00 96.44 106 GLU A N 1
ATOM 828 C CA . GLU A 1 106 ? -22.002 0.275 -7.913 1.00 96.44 106 GLU A CA 1
ATOM 829 C C . GLU A 1 106 ? -21.331 -1.064 -7.559 1.00 96.44 106 GLU A C 1
ATOM 831 O O . GLU A 1 106 ? -21.932 -2.123 -7.740 1.00 96.44 106 GLU A O 1
ATOM 836 N N . ASP A 1 107 ? -20.090 -1.041 -7.059 1.00 97.06 107 ASP A N 1
ATOM 837 C CA . ASP A 1 107 ? -19.377 -2.241 -6.629 1.00 97.06 107 ASP A CA 1
ATOM 838 C C . ASP A 1 107 ? -19.909 -2.713 -5.257 1.00 97.06 107 ASP A C 1
ATOM 840 O O . ASP A 1 107 ? -19.943 -1.917 -4.314 1.00 97.06 107 ASP A O 1
ATOM 844 N N . PRO A 1 108 ? -20.300 -3.993 -5.085 1.00 94.62 108 PRO A N 1
ATOM 845 C CA . PRO A 1 108 ? -20.881 -4.481 -3.829 1.00 94.62 108 PRO A CA 1
ATOM 846 C C . PRO A 1 108 ? -19.991 -4.288 -2.594 1.00 94.62 108 PRO A C 1
ATOM 848 O O . PRO A 1 108 ? -20.495 -4.158 -1.476 1.00 94.62 108 PRO A O 1
ATOM 851 N N . TYR A 1 109 ? -18.668 -4.245 -2.776 1.00 97.00 109 TYR A N 1
ATOM 852 C CA . TYR A 1 109 ? -17.718 -4.040 -1.688 1.00 97.00 109 TYR A CA 1
ATOM 853 C C . TYR A 1 109 ? -17.793 -2.610 -1.116 1.00 97.00 109 TYR A C 1
ATOM 855 O O . TYR A 1 109 ? -17.439 -2.389 0.045 1.00 97.00 109 TYR A O 1
ATOM 863 N N . TYR A 1 110 ? -18.323 -1.642 -1.880 1.00 98.06 110 TYR A N 1
ATOM 864 C CA . TYR A 1 110 ? -18.599 -0.283 -1.401 1.00 98.06 110 TYR A CA 1
ATOM 865 C C . TYR A 1 110 ? -19.522 -0.287 -0.179 1.00 98.06 110 TYR A C 1
ATOM 867 O O . TYR A 1 110 ? -19.236 0.366 0.827 1.00 98.06 110 TYR A O 1
ATOM 875 N N . SER A 1 111 ? -20.618 -1.049 -0.242 1.00 97.38 111 SER A N 1
ATOM 876 C CA . SER A 1 111 ? -21.585 -1.136 0.854 1.00 97.38 111 SER A CA 1
ATOM 877 C C . SER A 1 111 ? -20.957 -1.722 2.118 1.00 97.38 111 SER A C 1
ATOM 879 O O . SER A 1 111 ? -21.250 -1.243 3.210 1.00 97.38 111 SER A O 1
ATOM 881 N N . LEU A 1 112 ? -20.032 -2.679 1.978 1.00 97.88 112 LEU A N 1
ATOM 882 C CA . LEU A 1 112 ? -19.285 -3.238 3.108 1.00 97.88 112 LEU A CA 1
ATOM 883 C C . LEU A 1 112 ? -18.373 -2.189 3.759 1.00 97.88 112 LEU A C 1
ATOM 885 O O . LEU A 1 112 ? -18.378 -2.041 4.978 1.00 97.88 112 LEU A O 1
ATOM 889 N N . LEU A 1 113 ? -17.628 -1.413 2.962 1.00 98.25 113 LEU A N 1
ATOM 890 C CA . LEU A 1 113 ? -16.810 -0.303 3.474 1.00 98.25 113 LEU A CA 1
ATOM 891 C C . LEU A 1 113 ? -17.665 0.726 4.229 1.00 98.25 113 LEU A C 1
ATOM 893 O O . LEU A 1 113 ? -17.266 1.209 5.292 1.00 98.25 113 LEU A O 1
ATOM 897 N N . GLN A 1 114 ? -18.844 1.042 3.689 1.00 98.25 114 GLN A N 1
ATOM 898 C CA . GLN A 1 114 ? -19.768 2.004 4.281 1.00 98.25 114 GLN A CA 1
ATOM 899 C C . GLN A 1 114 ? -20.327 1.480 5.606 1.00 98.25 114 GLN A C 1
ATOM 901 O O . GLN A 1 114 ? -20.357 2.207 6.600 1.00 98.25 114 GLN A O 1
ATOM 906 N N . GLU A 1 115 ? -20.726 0.209 5.650 1.00 98.19 115 GLU A N 1
ATOM 907 C CA . GLU A 1 115 ? -21.225 -0.421 6.867 1.00 98.19 115 GLU A CA 1
ATOM 908 C C . GLU A 1 115 ? -20.137 -0.507 7.943 1.00 98.19 115 GLU A C 1
ATOM 910 O O . GLU A 1 115 ? -20.397 -0.178 9.101 1.00 98.19 115 GLU A O 1
ATOM 915 N N . VAL A 1 116 ? -18.893 -0.830 7.570 1.00 98.44 116 VAL A N 1
ATOM 916 C CA . VAL A 1 116 ? -17.769 -0.828 8.517 1.00 98.44 116 VAL A CA 1
ATOM 917 C C . VAL A 1 116 ? -17.554 0.560 9.114 1.00 98.44 116 VAL A C 1
ATOM 919 O O . VAL A 1 116 ? -17.397 0.668 10.331 1.00 98.44 116 VAL A O 1
ATOM 922 N N . GLN A 1 117 ? -17.581 1.627 8.307 1.00 98.25 117 GLN A N 1
ATOM 923 C CA . GLN A 1 117 ? -17.478 2.991 8.837 1.00 98.25 117 GLN A CA 1
ATOM 924 C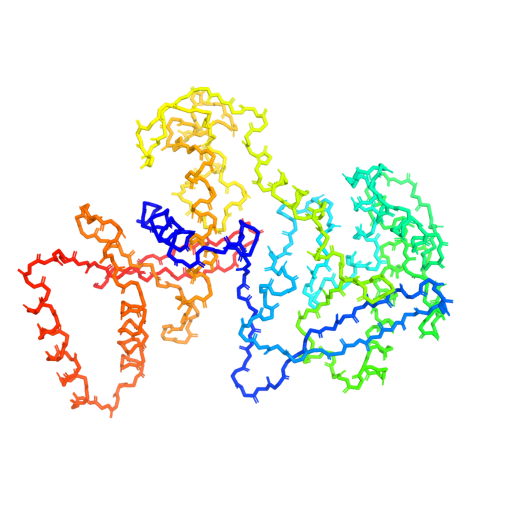 C . GLN A 1 117 ? -18.623 3.289 9.818 1.00 98.25 117 GLN A C 1
ATOM 926 O O . GLN A 1 117 ? -18.371 3.758 10.925 1.00 98.25 117 GLN A O 1
ATOM 931 N N . ASN A 1 118 ? -19.863 2.954 9.453 1.00 98.06 118 ASN A N 1
ATOM 932 C CA . ASN A 1 118 ? -21.043 3.216 10.280 1.00 98.06 118 ASN A CA 1
ATOM 933 C C . ASN A 1 118 ? -21.045 2.444 11.610 1.00 98.06 118 ASN A C 1
ATOM 935 O O . ASN A 1 118 ? -21.538 2.949 12.617 1.00 98.06 118 ASN A O 1
ATOM 939 N N . VAL A 1 119 ? -20.525 1.214 11.620 1.00 98.19 119 VAL A N 1
ATOM 940 C CA . VAL A 1 119 ? -20.541 0.336 12.799 1.00 98.19 119 VAL A CA 1
ATOM 941 C C . VAL A 1 119 ? -19.334 0.582 13.702 1.00 98.19 119 VAL A C 1
ATOM 943 O O . VAL A 1 119 ? -19.479 0.640 14.926 1.00 98.19 119 VAL A O 1
ATOM 946 N N . PHE A 1 120 ? -18.141 0.708 13.119 1.00 98.38 120 PHE A N 1
ATOM 947 C CA . PHE A 1 120 ? -16.880 0.678 13.861 1.00 98.38 120 PHE A CA 1
ATOM 948 C C . PHE A 1 120 ? -16.233 2.044 14.069 1.00 98.38 120 PHE A C 1
ATOM 950 O O . PHE A 1 120 ? -15.260 2.119 14.819 1.00 98.38 120 PHE A O 1
ATOM 957 N N . PHE A 1 121 ? -16.731 3.117 13.450 1.00 97.81 121 PHE A N 1
ATOM 958 C CA . PHE A 1 121 ? -16.139 4.451 13.559 1.00 97.81 121 PHE A CA 1
ATOM 959 C C . PHE A 1 121 ? -17.119 5.449 14.175 1.00 97.81 121 PHE A C 1
ATOM 961 O O . PHE A 1 121 ? -18.333 5.352 14.024 1.00 97.81 121 PHE A O 1
ATOM 968 N N . VAL A 1 122 ? -16.569 6.427 14.889 1.00 96.50 122 VAL A N 1
ATOM 969 C CA . VAL A 1 122 ? -17.296 7.572 15.436 1.00 96.50 122 VAL A CA 1
ATOM 970 C C . VAL A 1 122 ? -16.974 8.795 14.590 1.00 96.50 122 VAL A C 1
ATOM 972 O O . VAL A 1 122 ? -15.803 9.068 14.319 1.00 96.50 122 VAL A O 1
ATOM 975 N N . ASP A 1 123 ? -18.010 9.533 14.197 1.00 95.25 123 ASP A N 1
ATOM 976 C CA . ASP A 1 123 ? -17.878 10.851 13.578 1.00 95.25 123 ASP A CA 1
ATOM 977 C C . ASP A 1 123 ? -17.665 11.908 14.672 1.00 95.25 123 ASP A C 1
ATOM 979 O O . ASP A 1 123 ? -18.559 12.191 15.470 1.00 95.25 123 ASP A O 1
ATOM 983 N N . LEU A 1 124 ? -16.461 12.474 14.729 1.00 92.44 124 LEU A N 1
ATOM 984 C CA . LEU A 1 124 ? -16.098 13.561 15.641 1.00 92.44 124 LEU A CA 1
ATOM 985 C C . LEU A 1 124 ? -16.440 14.945 15.073 1.00 92.44 124 LEU A C 1
ATOM 987 O O . LEU A 1 124 ? -16.252 15.951 15.758 1.00 92.44 124 LEU A O 1
ATOM 991 N N . GLY A 1 125 ? -16.911 15.006 13.826 1.00 89.25 125 GLY A N 1
ATOM 992 C CA . GLY A 1 125 ? -17.022 16.229 13.048 1.00 89.25 125 GLY A CA 1
ATOM 993 C C . GLY A 1 125 ? -15.660 16.788 12.625 1.00 89.25 125 GLY A C 1
ATOM 994 O O . GLY A 1 125 ? -14.591 16.280 12.974 1.00 89.25 125 GLY A O 1
ATOM 995 N N . ALA A 1 126 ? -15.702 17.863 11.846 1.00 85.44 126 ALA A N 1
ATOM 996 C CA . ALA A 1 126 ? -14.528 18.646 11.493 1.00 85.44 126 ALA A CA 1
ATOM 997 C C . ALA A 1 126 ? -14.915 20.125 11.447 1.00 85.44 126 ALA A C 1
ATOM 999 O O . ALA A 1 126 ? -15.812 20.521 10.706 1.00 85.44 126 ALA A O 1
ATOM 1000 N N . GLU A 1 127 ? -14.233 20.960 12.233 1.00 80.25 127 GLU A N 1
ATOM 1001 C CA . GLU A 1 127 ? -14.459 22.411 12.198 1.00 80.25 127 GLU A CA 1
ATOM 1002 C C . GLU A 1 127 ? -13.707 23.060 11.028 1.00 80.25 127 GLU A C 1
ATOM 1004 O O . GLU A 1 127 ? -14.074 24.131 10.540 1.00 80.25 127 GLU A O 1
ATOM 1009 N N . LYS A 1 128 ? -12.619 22.422 10.576 1.00 84.62 128 LYS A N 1
ATOM 1010 C CA . LYS A 1 128 ? -11.737 22.919 9.515 1.00 84.62 128 LYS A CA 1
ATOM 1011 C C . LYS A 1 128 ? -11.413 21.818 8.518 1.00 84.62 128 LYS A C 1
ATOM 1013 O O . LYS A 1 128 ? -11.158 20.679 8.892 1.00 84.62 128 LYS A O 1
ATOM 1018 N N . LYS A 1 129 ? -11.220 22.198 7.252 1.00 80.62 129 LYS A N 1
ATOM 1019 C CA . LYS A 1 129 ? -10.820 21.274 6.171 1.00 80.62 129 LYS A CA 1
ATOM 1020 C C . LYS A 1 129 ? -9.563 20.446 6.488 1.00 80.62 129 LYS A C 1
ATOM 1022 O O . LYS A 1 129 ? -9.436 19.309 6.055 1.00 80.62 129 LYS A O 1
ATOM 1027 N N . SER A 1 130 ? -8.621 20.992 7.260 1.00 79.44 130 SER A N 1
ATOM 1028 C CA . SER A 1 130 ? -7.401 20.282 7.684 1.00 79.44 130 SER A CA 1
ATOM 1029 C C . SER A 1 130 ? -7.638 19.141 8.686 1.00 79.44 130 SER A C 1
ATOM 1031 O O . SER A 1 130 ? -6.716 18.360 8.951 1.00 79.44 130 SER A O 1
ATOM 1033 N N . GLU A 1 131 ? -8.828 19.095 9.285 1.00 83.94 131 GLU A N 1
ATOM 1034 C CA . GLU A 1 131 ? -9.254 18.126 10.296 1.00 83.94 131 GLU A CA 1
ATOM 1035 C C . GLU A 1 131 ? -10.135 17.021 9.712 1.00 83.94 131 GLU A C 1
ATOM 1037 O O . GLU A 1 131 ? -10.246 15.980 10.344 1.00 83.94 131 GLU A O 1
ATOM 1042 N N . GLU A 1 132 ? -10.649 17.180 8.487 1.00 86.62 132 GLU A N 1
ATOM 1043 C CA . GLU A 1 132 ? -11.491 16.180 7.803 1.00 86.62 132 GLU A CA 1
ATOM 1044 C C . GLU A 1 132 ? -10.860 14.784 7.773 1.00 86.62 132 GLU A C 1
ATOM 1046 O O . GLU A 1 132 ? -11.520 13.780 8.017 1.00 86.62 132 GLU A O 1
ATOM 1051 N N . ARG A 1 133 ? -9.536 14.701 7.594 1.00 87.50 133 ARG A N 1
ATOM 1052 C CA . ARG A 1 133 ? -8.797 13.424 7.635 1.00 87.50 133 ARG A CA 1
ATOM 1053 C C . ARG A 1 133 ? -8.836 12.706 8.995 1.00 87.50 133 ARG A C 1
ATOM 1055 O O . ARG A 1 133 ? -8.349 11.589 9.093 1.00 87.50 133 ARG A O 1
ATOM 1062 N N . TYR A 1 134 ? -9.305 13.365 10.050 1.00 91.56 134 TYR A N 1
ATOM 1063 C CA . TYR A 1 134 ? -9.455 12.809 11.396 1.00 91.56 134 TYR A CA 1
ATOM 1064 C C . TYR A 1 134 ? -10.918 12.799 11.858 1.00 91.56 134 TYR A C 1
ATOM 1066 O O . TYR A 1 134 ? -11.166 12.485 13.018 1.00 91.56 134 TYR A O 1
ATOM 1074 N N . ARG A 1 135 ? -11.867 13.169 10.986 1.00 93.31 135 ARG A N 1
ATOM 1075 C CA . ARG A 1 135 ? -13.292 13.259 11.316 1.00 93.31 135 ARG A CA 1
ATOM 1076 C C . ARG A 1 135 ? -13.833 11.927 11.823 1.00 93.31 135 ARG A C 1
ATOM 1078 O O . ARG A 1 135 ? -14.437 11.877 12.886 1.00 93.31 135 ARG A O 1
ATOM 1085 N N . TYR A 1 136 ? -13.573 10.854 11.083 1.00 95.94 136 TYR A N 1
ATOM 1086 C CA . TYR A 1 136 ? -13.933 9.501 11.488 1.00 95.94 136 TYR A CA 1
ATOM 1087 C C . TYR A 1 136 ? -12.772 8.856 12.234 1.00 95.94 136 TYR A C 1
ATOM 1089 O O . TYR A 1 136 ? -11.638 8.853 11.754 1.00 95.94 136 TYR A O 1
ATOM 1097 N N . VAL A 1 137 ? -13.056 8.289 13.404 1.00 96.75 137 VAL A N 1
ATOM 1098 C CA . VAL A 1 137 ? -12.064 7.593 14.231 1.00 96.75 137 VAL A CA 1
ATOM 1099 C C . VAL A 1 137 ? -12.628 6.256 14.675 1.00 96.75 137 VAL A C 1
ATOM 1101 O O . VAL A 1 137 ? -13.783 6.181 15.085 1.00 96.75 137 VAL A O 1
ATOM 1104 N N . PHE A 1 138 ? -11.815 5.203 14.610 1.00 97.88 138 PHE A N 1
ATOM 1105 C CA . PHE A 1 138 ? -12.186 3.887 15.119 1.00 97.88 138 PHE A CA 1
ATOM 1106 C C . PHE A 1 138 ? -12.686 3.982 16.569 1.00 97.88 138 PHE A C 1
ATOM 1108 O O . PHE A 1 138 ? -12.047 4.605 17.419 1.00 97.88 138 PHE A O 1
ATOM 1115 N N . ASN A 1 139 ? -13.833 3.369 16.850 1.00 97.62 139 ASN A N 1
ATOM 1116 C CA . ASN A 1 139 ? -14.455 3.384 18.161 1.00 97.62 139 ASN A CA 1
ATOM 1117 C C . ASN A 1 139 ? -13.680 2.453 19.116 1.00 97.62 139 ASN A C 1
ATOM 1119 O O . ASN A 1 139 ? -13.737 1.230 18.957 1.00 97.62 139 ASN A O 1
ATOM 1123 N N . PRO A 1 140 ? -12.989 2.991 20.140 1.00 97.19 140 PRO A N 1
ATOM 1124 C CA . PRO A 1 140 ? -12.167 2.181 21.033 1.00 97.19 140 PRO A CA 1
ATOM 1125 C C . PRO A 1 140 ? -12.978 1.197 21.891 1.00 97.19 140 PRO A C 1
ATOM 1127 O O . PRO A 1 140 ? -12.393 0.259 22.430 1.00 97.19 140 PRO A O 1
ATOM 1130 N N . ALA A 1 141 ? -14.307 1.328 21.974 1.00 97.25 141 ALA A N 1
ATOM 1131 C CA . ALA A 1 141 ? -15.156 0.369 22.684 1.00 97.25 141 ALA A CA 1
ATOM 1132 C C . ALA A 1 141 ? -15.005 -1.068 22.146 1.00 97.25 141 ALA A C 1
ATOM 1134 O O . ALA A 1 141 ? -15.039 -2.021 22.922 1.00 97.25 141 ALA A O 1
ATOM 1135 N N . TYR A 1 142 ? -14.738 -1.234 20.843 1.00 97.19 142 TYR A N 1
ATOM 1136 C CA . TYR A 1 142 ? -14.505 -2.550 20.225 1.00 97.19 142 TYR A CA 1
ATOM 1137 C C . TYR A 1 142 ? -13.188 -3.214 20.642 1.00 97.19 142 TYR A C 1
ATOM 1139 O O . TYR A 1 142 ? -12.959 -4.374 20.312 1.00 97.19 142 TYR A O 1
ATOM 1147 N N . VAL A 1 143 ? -12.329 -2.494 21.365 1.00 96.06 143 VAL A N 1
ATOM 1148 C CA . VAL A 1 143 ? -11.069 -3.004 21.922 1.00 96.06 143 VAL A CA 1
ATOM 1149 C C . VAL A 1 143 ? -10.996 -2.832 23.444 1.00 96.06 143 VAL A C 1
ATOM 1151 O O . VAL A 1 143 ? -9.911 -2.864 24.024 1.00 96.06 143 VAL A O 1
ATOM 1154 N N . GLY A 1 144 ? -12.149 -2.641 24.101 1.00 94.56 144 GLY A N 1
ATOM 1155 C CA . GLY A 1 144 ? -12.241 -2.453 25.555 1.00 94.56 144 GLY A CA 1
ATOM 1156 C C . GLY A 1 144 ? -11.688 -1.111 26.044 1.00 94.56 144 GLY A C 1
ATOM 1157 O O . GLY A 1 144 ? -11.233 -1.009 27.181 1.00 94.56 144 GLY A O 1
ATOM 1158 N N . GLY A 1 145 ? -11.670 -0.112 25.165 1.00 95.31 145 GLY A N 1
ATOM 1159 C CA . GLY A 1 145 ? -11.168 1.228 25.419 1.00 95.31 145 GLY A CA 1
ATOM 1160 C C . GLY A 1 145 ? -12.254 2.302 25.398 1.00 95.31 145 GLY A C 1
ATOM 1161 O O . GLY A 1 145 ? -13.428 2.030 25.156 1.00 95.31 145 GLY A O 1
ATOM 1162 N N . GLU A 1 146 ? -11.842 3.551 25.604 1.00 95.19 146 GLU A N 1
ATOM 1163 C CA . GLU A 1 146 ? -12.735 4.710 25.651 1.00 95.19 146 GLU A CA 1
ATOM 1164 C C . GLU A 1 146 ? -12.166 5.897 24.869 1.00 95.19 146 GLU A C 1
ATOM 1166 O O . GLU A 1 146 ? -10.949 6.090 24.741 1.00 95.19 146 GLU A O 1
ATOM 1171 N N . LEU A 1 147 ? -13.073 6.713 24.333 1.00 93.88 147 LEU A N 1
ATOM 1172 C CA . LEU A 1 147 ? -12.728 7.942 23.636 1.00 93.88 147 LEU A CA 1
ATOM 1173 C C . LEU A 1 147 ? -12.633 9.089 24.651 1.00 93.88 147 LEU A C 1
ATOM 1175 O O . LEU A 1 147 ? -13.642 9.633 25.087 1.00 93.88 147 LEU A O 1
ATOM 1179 N N . THR A 1 148 ? -11.411 9.458 25.030 1.00 90.44 148 THR A N 1
ATOM 1180 C CA . THR A 1 148 ? -11.154 10.456 26.086 1.00 90.44 148 THR A CA 1
ATOM 1181 C C . THR A 1 148 ? -10.769 11.838 25.554 1.00 90.44 148 THR A C 1
ATOM 1183 O O . THR A 1 148 ? -10.917 12.848 26.242 1.00 90.44 148 THR A O 1
ATOM 1186 N N . GLU A 1 149 ? -10.270 11.904 24.322 1.00 91.12 149 GLU A N 1
ATOM 1187 C CA . GLU A 1 149 ? -9.741 13.123 23.713 1.00 91.12 149 GLU A CA 1
ATOM 1188 C C . GLU A 1 149 ? -10.802 13.835 22.870 1.00 91.12 149 GLU A C 1
ATOM 1190 O O . GLU A 1 149 ? -11.427 13.233 22.001 1.00 91.12 149 GLU A O 1
ATOM 1195 N N . LYS A 1 150 ? -10.949 15.1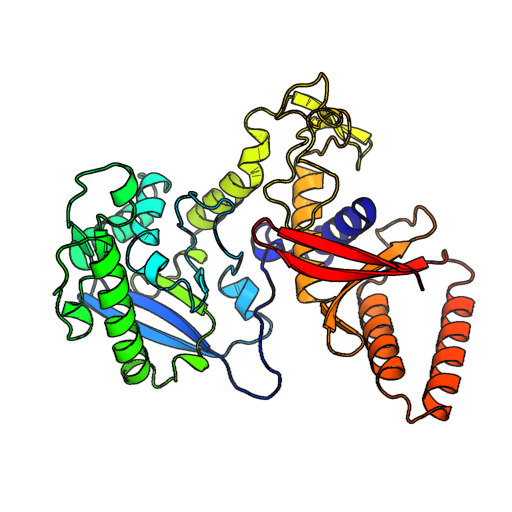50 23.070 1.00 80.81 150 LYS A N 1
ATOM 1196 C CA . LYS A 1 150 ? -11.887 15.984 22.293 1.00 80.81 150 LYS A CA 1
ATOM 1197 C C . LYS A 1 150 ? -11.331 16.431 20.940 1.00 80.81 150 LYS A C 1
ATOM 1199 O O . LYS A 1 150 ? -12.085 16.719 20.023 1.00 80.81 150 LYS A O 1
ATOM 1204 N N . SER A 1 151 ? -10.008 16.541 20.818 1.00 88.81 151 SER A N 1
ATOM 1205 C CA . SER A 1 151 ? -9.365 16.936 19.561 1.00 88.81 151 SER A CA 1
ATOM 1206 C C . SER A 1 151 ? -9.212 15.720 18.657 1.00 88.81 151 SER A C 1
ATOM 1208 O O . SER A 1 151 ? -8.505 14.785 19.029 1.00 88.81 151 SER A O 1
ATOM 1210 N N . ALA A 1 152 ? -9.772 15.770 17.446 1.00 89.56 152 ALA A N 1
ATOM 1211 C CA . ALA A 1 152 ? -9.766 14.655 16.496 1.00 89.56 152 ALA A CA 1
ATOM 1212 C C . ALA A 1 152 ? -8.366 14.051 16.264 1.00 89.56 152 ALA A C 1
ATOM 1214 O O . ALA A 1 152 ? -8.157 12.846 16.382 1.00 89.56 152 ALA A O 1
ATOM 1215 N N . LYS A 1 153 ? -7.343 14.893 16.055 1.00 90.69 153 LYS A N 1
ATOM 1216 C CA . LYS A 1 153 ? -5.958 14.419 15.873 1.00 90.69 153 LYS A CA 1
ATOM 1217 C C . LYS A 1 153 ? -5.393 13.720 17.116 1.00 90.69 153 LYS A C 1
ATOM 1219 O O . LYS A 1 153 ? -4.630 12.767 16.985 1.00 90.69 153 LYS A O 1
ATOM 1224 N N . LYS A 1 154 ? -5.703 14.210 18.321 1.00 93.19 154 LYS A N 1
ATOM 1225 C CA . LYS A 1 154 ? -5.252 13.571 19.570 1.00 93.19 154 LYS A CA 1
ATOM 1226 C C . LYS A 1 154 ? -6.027 12.284 19.841 1.00 93.19 154 LYS A C 1
ATOM 1228 O O . LYS A 1 154 ? -5.418 11.310 20.272 1.00 93.19 154 LYS A O 1
ATOM 1233 N N . ALA A 1 155 ? -7.317 12.265 19.512 1.00 94.44 155 ALA A N 1
ATOM 1234 C CA . ALA A 1 155 ? -8.172 11.092 19.599 1.00 94.44 155 ALA A CA 1
ATOM 1235 C C . ALA A 1 155 ? -7.628 9.933 18.765 1.00 94.44 155 ALA A C 1
ATOM 1237 O O . ALA A 1 155 ? -7.419 8.857 19.315 1.00 94.44 155 ALA A O 1
ATOM 1238 N N . VAL A 1 156 ? -7.271 10.165 17.497 1.00 94.94 156 VAL A N 1
ATOM 1239 C CA . VAL A 1 156 ? -6.664 9.127 16.641 1.00 94.94 156 VAL A CA 1
ATOM 1240 C C . VAL A 1 156 ? -5.404 8.531 17.274 1.00 94.94 156 VAL A C 1
ATOM 1242 O O . VAL A 1 156 ? -5.252 7.313 17.313 1.00 94.94 156 VAL A O 1
ATOM 1245 N N . LYS A 1 157 ? -4.525 9.365 17.845 1.00 95.06 157 LYS A N 1
ATOM 1246 C CA . LYS A 1 157 ? -3.309 8.894 18.532 1.00 95.06 157 LYS A CA 1
ATOM 1247 C C . LYS A 1 157 ? -3.614 8.074 19.783 1.00 95.06 157 LYS A C 1
ATOM 1249 O O . LYS A 1 157 ? -2.982 7.045 20.021 1.00 95.06 157 LYS A O 1
ATOM 1254 N N . ALA A 1 158 ? -4.564 8.533 20.596 1.00 96.31 158 ALA A N 1
ATOM 1255 C CA . ALA A 1 158 ? -4.978 7.834 21.806 1.00 96.31 158 ALA A CA 1
ATOM 1256 C C . ALA A 1 158 ? -5.618 6.478 21.472 1.00 96.31 158 ALA A C 1
ATOM 1258 O O . ALA A 1 158 ? -5.278 5.472 22.092 1.00 96.31 158 ALA A O 1
ATOM 1259 N N . VAL A 1 159 ? -6.485 6.438 20.458 1.00 97.00 159 VAL A N 1
ATOM 1260 C CA . VAL A 1 159 ? -7.117 5.213 19.952 1.00 97.00 159 VAL A CA 1
ATOM 1261 C C . VAL A 1 159 ? -6.078 4.260 19.368 1.00 97.00 159 VAL A C 1
ATOM 1263 O O . VAL A 1 159 ? -6.104 3.079 19.694 1.00 97.00 159 VAL A O 1
ATOM 1266 N N . ALA A 1 160 ? -5.106 4.748 18.592 1.00 96.31 160 ALA A N 1
ATOM 1267 C CA . ALA A 1 160 ? -4.027 3.915 18.059 1.00 96.31 160 ALA A CA 1
ATOM 1268 C C . ALA A 1 160 ? -3.205 3.237 19.167 1.00 96.31 160 ALA A C 1
ATOM 1270 O O . ALA A 1 160 ? -2.864 2.061 19.049 1.00 96.31 160 ALA A O 1
ATOM 1271 N N . LYS A 1 161 ? -2.941 3.939 20.276 1.00 95.75 161 LYS A N 1
ATOM 1272 C CA . LYS A 1 161 ? -2.265 3.355 21.443 1.00 95.75 161 LYS A CA 1
ATOM 1273 C C . LYS A 1 161 ? -3.107 2.258 22.106 1.00 95.75 161 LYS A C 1
ATOM 1275 O O . LYS A 1 161 ? -2.577 1.197 22.428 1.00 95.75 161 LYS A O 1
ATOM 1280 N N . GLN A 1 162 ? -4.406 2.505 22.291 1.00 96.94 162 GLN A N 1
ATOM 1281 C CA . GLN A 1 162 ? -5.338 1.515 22.847 1.00 96.94 162 GLN A CA 1
ATOM 1282 C C . GLN A 1 162 ? -5.434 0.277 21.943 1.00 96.94 162 GLN A C 1
ATOM 1284 O O . GLN A 1 162 ? -5.309 -0.848 22.423 1.00 96.94 162 GLN A O 1
ATOM 1289 N N . PHE A 1 163 ? -5.539 0.484 20.629 1.00 96.88 163 PHE A N 1
ATOM 1290 C CA . PHE A 1 163 ? -5.547 -0.578 19.627 1.00 96.88 163 PHE A CA 1
ATOM 1291 C C . PHE A 1 163 ? -4.260 -1.411 19.650 1.00 96.88 163 PHE A C 1
ATOM 1293 O O . PHE A 1 163 ? -4.329 -2.634 19.622 1.00 96.88 163 PHE A O 1
ATOM 1300 N N . GLN A 1 164 ? -3.085 -0.781 19.758 1.00 95.12 164 GLN A N 1
ATOM 1301 C CA . GLN A 1 164 ? -1.815 -1.507 19.872 1.00 95.12 164 GLN A CA 1
ATOM 1302 C C . GLN A 1 164 ? -1.769 -2.389 21.127 1.00 95.12 164 GLN A C 1
ATOM 1304 O O . GLN A 1 164 ? -1.353 -3.538 21.040 1.00 95.12 164 GLN A O 1
ATOM 1309 N N . THR A 1 165 ? -2.242 -1.890 22.276 1.00 95.19 165 THR A N 1
ATOM 1310 C CA . THR A 1 165 ? -2.323 -2.697 23.509 1.00 95.19 165 THR A CA 1
ATOM 1311 C C . THR A 1 165 ? -3.296 -3.869 23.371 1.00 95.19 165 THR A C 1
ATOM 1313 O O . THR A 1 165 ? -3.024 -4.954 23.881 1.00 95.19 165 THR A O 1
ATOM 1316 N N . PHE A 1 166 ? -4.427 -3.670 22.693 1.00 95.88 166 PHE A N 1
ATOM 1317 C CA . PHE A 1 166 ? -5.358 -4.752 22.376 1.00 95.88 166 PHE A CA 1
ATOM 1318 C C . PHE A 1 166 ? -4.723 -5.785 21.443 1.00 95.88 166 PHE A C 1
ATOM 1320 O O . PHE A 1 166 ? -4.788 -6.975 21.728 1.00 95.88 166 PHE A O 1
ATOM 1327 N N . MET A 1 167 ? -4.037 -5.334 20.393 1.00 95.62 167 MET A N 1
ATOM 1328 C CA . MET A 1 167 ? -3.347 -6.200 19.442 1.00 95.62 167 MET A CA 1
ATOM 1329 C C . MET A 1 167 ? -2.312 -7.091 20.123 1.00 95.62 167 MET A C 1
ATOM 1331 O O . MET A 1 167 ? -2.305 -8.293 19.872 1.00 95.62 167 MET A O 1
ATOM 1335 N N . GLU A 1 168 ? -1.502 -6.545 21.035 1.00 95.12 168 GLU A N 1
ATOM 1336 C CA . GLU A 1 168 ? -0.503 -7.348 21.748 1.00 95.12 168 GLU A CA 1
ATOM 1337 C C . GLU A 1 168 ? -1.123 -8.479 22.577 1.00 95.12 168 GLU A C 1
ATOM 1339 O O . GLU A 1 168 ? -0.531 -9.552 22.700 1.00 95.12 168 GLU A O 1
ATOM 1344 N N . LYS A 1 169 ? -2.322 -8.250 23.125 1.00 94.06 169 LYS A N 1
ATOM 1345 C CA . LYS A 1 169 ? -3.057 -9.236 23.923 1.00 94.06 169 LYS A CA 1
ATOM 1346 C C . LYS A 1 169 ? -3.784 -10.256 23.051 1.00 94.06 169 LYS A C 1
ATOM 1348 O O . LYS A 1 169 ? -3.648 -11.449 23.287 1.00 94.06 169 LYS A O 1
ATOM 1353 N N . GLU A 1 170 ? -4.542 -9.785 22.065 1.00 93.75 170 GLU A N 1
ATOM 1354 C CA . GLU A 1 170 ? -5.445 -10.612 21.257 1.00 93.75 170 GLU A CA 1
ATOM 1355 C C . GLU A 1 170 ? -4.685 -11.446 20.223 1.00 93.75 170 GLU A C 1
ATOM 1357 O O . GLU A 1 170 ? -4.918 -12.643 20.089 1.00 93.75 170 GLU A O 1
ATOM 1362 N N . ALA A 1 171 ? -3.731 -10.834 19.514 1.00 90.50 171 ALA A N 1
ATOM 1363 C CA . ALA A 1 171 ? -2.939 -11.529 18.502 1.00 90.50 171 ALA A CA 1
ATOM 1364 C C . ALA A 1 171 ? -1.735 -12.277 19.103 1.00 90.50 171 ALA A C 1
ATOM 1366 O O . ALA A 1 171 ? -1.043 -12.986 18.377 1.00 90.50 171 ALA A O 1
ATOM 1367 N N . ASN A 1 172 ? -1.470 -12.122 20.407 1.00 91.88 172 ASN A N 1
ATOM 1368 C CA . ASN A 1 172 ? -0.335 -12.727 21.111 1.00 91.88 172 ASN A CA 1
ATOM 1369 C C . ASN A 1 172 ? 1.024 -12.461 20.420 1.00 91.88 172 ASN A C 1
ATOM 1371 O O . ASN A 1 172 ? 1.897 -13.329 20.350 1.00 91.88 172 ASN A O 1
ATOM 1375 N N . VAL A 1 173 ? 1.207 -11.247 19.888 1.00 92.31 173 VAL A N 1
ATOM 1376 C CA . VAL A 1 173 ? 2.449 -10.789 19.241 1.00 92.31 173 VAL A CA 1
ATOM 1377 C C . VAL A 1 173 ? 2.875 -9.441 19.809 1.00 92.31 173 VAL A C 1
ATOM 1379 O O . VAL A 1 173 ? 2.052 -8.576 20.077 1.00 92.31 173 VAL A O 1
ATOM 1382 N N . ARG A 1 174 ? 4.178 -9.218 19.995 1.00 91.25 174 ARG A N 1
ATOM 1383 C CA . ARG A 1 174 ? 4.682 -7.932 20.511 1.00 91.25 174 ARG A CA 1
ATOM 1384 C C . ARG A 1 174 ? 4.593 -6.866 19.423 1.00 91.25 174 ARG A C 1
ATOM 1386 O O . ARG A 1 174 ? 4.969 -7.141 18.284 1.00 91.25 174 ARG A O 1
ATOM 1393 N N . ALA A 1 175 ? 4.254 -5.624 19.771 1.00 89.38 175 ALA A N 1
ATOM 1394 C CA . ALA A 1 175 ? 4.154 -4.538 18.794 1.00 89.38 175 ALA A CA 1
ATOM 1395 C C . ALA A 1 175 ? 5.446 -4.354 17.988 1.00 89.38 175 ALA A C 1
ATOM 1397 O O . ALA A 1 175 ? 5.393 -4.204 16.776 1.00 89.38 175 ALA A O 1
ATOM 1398 N N . LYS A 1 176 ? 6.619 -4.479 18.624 1.00 89.25 176 LYS A N 1
ATOM 1399 C CA . LYS A 1 176 ? 7.932 -4.391 17.948 1.00 89.25 176 LYS A CA 1
ATOM 1400 C C . LYS A 1 176 ? 8.203 -5.484 16.899 1.00 89.25 176 LYS A C 1
ATOM 1402 O O . LYS A 1 176 ? 9.177 -5.388 16.146 1.00 89.25 176 LYS A O 1
ATOM 1407 N N . ASP A 1 177 ? 7.416 -6.556 16.905 1.00 92.75 177 ASP A N 1
ATOM 1408 C CA . ASP A 1 177 ? 7.523 -7.655 15.948 1.00 92.75 177 ASP A CA 1
ATOM 1409 C C . ASP A 1 177 ? 6.496 -7.542 14.819 1.00 92.75 177 ASP A C 1
ATOM 1411 O O . ASP A 1 177 ? 6.639 -8.222 13.809 1.00 92.75 177 ASP A O 1
ATOM 1415 N N . VAL A 1 178 ? 5.524 -6.635 14.932 1.00 94.50 178 VAL A N 1
ATOM 1416 C CA . VAL A 1 178 ? 4.588 -6.314 13.854 1.00 94.50 178 VAL A CA 1
ATOM 1417 C C . VAL A 1 178 ? 5.220 -5.278 12.930 1.00 94.50 178 VAL A C 1
ATOM 1419 O O . VAL A 1 178 ? 5.644 -4.220 13.378 1.00 94.50 178 VAL A O 1
ATOM 1422 N N . LEU A 1 179 ? 5.288 -5.549 11.628 1.00 95.25 179 LEU A N 1
ATOM 1423 C CA . LEU A 1 179 ? 5.820 -4.590 10.650 1.00 95.25 179 LEU A CA 1
ATOM 1424 C C . LEU A 1 179 ? 4.732 -3.960 9.788 1.00 95.25 179 LEU A C 1
ATOM 1426 O O . LEU A 1 179 ? 4.891 -2.812 9.362 1.00 95.25 179 LEU A O 1
ATOM 1430 N N . LEU A 1 180 ? 3.636 -4.684 9.562 1.00 97.19 180 LEU A N 1
ATOM 1431 C CA . LEU A 1 180 ? 2.523 -4.263 8.722 1.00 97.19 180 LEU A CA 1
ATOM 1432 C C . LEU A 1 180 ? 1.182 -4.524 9.410 1.00 97.19 180 LEU A C 1
ATOM 1434 O O . LEU A 1 180 ? 1.031 -5.495 10.150 1.00 97.19 180 LEU A O 1
ATOM 1438 N N . TYR A 1 181 ? 0.201 -3.697 9.075 1.00 97.94 181 TYR A N 1
ATOM 1439 C CA . TYR A 1 181 ? -1.214 -3.969 9.279 1.00 97.94 181 TYR A CA 1
ATOM 1440 C C . TYR A 1 181 ? -1.905 -3.986 7.922 1.00 97.94 181 TYR A C 1
ATOM 1442 O O . TYR A 1 181 ? -1.584 -3.154 7.072 1.00 97.94 181 TYR A O 1
ATOM 1450 N N . THR A 1 182 ? -2.854 -4.892 7.718 1.00 98.38 182 THR A N 1
ATOM 1451 C CA . THR A 1 182 ? -3.666 -4.936 6.497 1.00 98.38 182 THR A CA 1
ATOM 1452 C C . THR A 1 182 ? -5.144 -5.056 6.837 1.00 98.38 182 THR A C 1
ATOM 1454 O O . THR A 1 182 ? -5.498 -5.668 7.842 1.00 98.38 182 THR A O 1
ATOM 1457 N N . LEU A 1 183 ? -5.995 -4.428 6.034 1.00 98.38 183 LEU A N 1
ATOM 1458 C CA . LEU A 1 183 ? -7.429 -4.330 6.263 1.00 98.38 183 LEU A CA 1
ATOM 1459 C C . LEU A 1 183 ? -8.183 -5.513 5.642 1.00 98.38 183 LEU A C 1
ATOM 1461 O O . LEU A 1 183 ? -8.022 -5.799 4.452 1.00 98.38 183 LEU A O 1
ATOM 1465 N N . ALA A 1 184 ? -9.059 -6.132 6.430 1.00 98.44 184 ALA A N 1
ATOM 1466 C CA . ALA A 1 184 ? -10.048 -7.100 5.975 1.00 98.44 184 ALA A CA 1
ATOM 1467 C C . ALA A 1 184 ? -11.460 -6.738 6.464 1.00 98.44 184 ALA A C 1
ATOM 1469 O O . ALA A 1 184 ? -11.619 -6.017 7.453 1.00 98.44 184 ALA A O 1
ATOM 1470 N N . ILE A 1 185 ? -12.470 -7.223 5.744 1.00 98.31 185 ILE A N 1
ATOM 1471 C CA . ILE A 1 185 ? -13.884 -7.128 6.117 1.00 98.31 185 ILE A CA 1
ATOM 1472 C C . ILE A 1 185 ? -14.504 -8.514 5.955 1.00 98.31 185 ILE A C 1
ATOM 1474 O O . ILE A 1 185 ? -14.415 -9.102 4.877 1.00 98.31 185 ILE A O 1
ATOM 1478 N N . ASP A 1 186 ? -15.082 -9.041 7.035 1.00 96.81 186 ASP A N 1
ATOM 1479 C CA . ASP A 1 186 ? -15.602 -10.413 7.127 1.00 96.81 186 ASP A CA 1
ATOM 1480 C C . ASP A 1 186 ? -14.652 -11.462 6.504 1.00 96.81 186 ASP A C 1
ATOM 1482 O O . ASP A 1 186 ? -15.044 -12.346 5.739 1.00 96.81 186 ASP A O 1
ATOM 1486 N N . GLY A 1 187 ? -13.361 -11.344 6.828 1.00 96.25 187 GLY A N 1
ATOM 1487 C CA . GLY A 1 187 ? -12.303 -12.256 6.389 1.00 96.25 187 GLY A CA 1
ATOM 1488 C C . GLY A 1 187 ? -11.783 -12.031 4.964 1.00 96.25 187 GLY A C 1
ATOM 1489 O O . GLY A 1 187 ? -10.829 -12.699 4.561 1.00 96.25 187 GLY A O 1
ATOM 1490 N N . GLN A 1 188 ? -12.349 -11.093 4.202 1.00 97.00 188 GLN A N 1
ATOM 1491 C CA . GLN A 1 188 ? -11.867 -10.744 2.864 1.00 97.00 188 GLN A CA 1
ATOM 1492 C C . GLN A 1 188 ? -10.912 -9.555 2.926 1.00 97.00 188 GLN A C 1
ATOM 1494 O O . GLN A 1 188 ? -11.250 -8.502 3.461 1.00 97.00 188 GLN A O 1
ATOM 1499 N N . LEU A 1 189 ? -9.713 -9.699 2.358 1.00 98.12 189 LEU A N 1
ATOM 1500 C CA . LEU A 1 189 ? -8.757 -8.598 2.287 1.00 98.12 189 LEU A CA 1
ATOM 1501 C C . LEU A 1 189 ? -9.286 -7.498 1.357 1.00 98.12 189 LEU A C 1
ATOM 1503 O O . LEU A 1 189 ? -9.719 -7.758 0.236 1.00 98.12 189 LEU A O 1
ATOM 1507 N N . VAL A 1 190 ? -9.170 -6.240 1.784 1.00 98.06 190 VAL A N 1
ATOM 1508 C CA . VAL A 1 190 ? -9.490 -5.093 0.915 1.00 98.06 190 VAL A CA 1
ATOM 1509 C C . VAL A 1 190 ? -8.537 -5.045 -0.275 1.00 98.06 190 VAL A C 1
ATOM 1511 O O . VAL A 1 190 ? -8.937 -4.738 -1.393 1.00 98.06 190 VAL A O 1
ATOM 1514 N N . VAL A 1 191 ? -7.272 -5.399 -0.041 1.00 97.12 191 VAL A N 1
ATOM 1515 C CA . VAL A 1 191 ? -6.233 -5.384 -1.074 1.00 97.12 191 VAL A CA 1
ATOM 1516 C C . VAL A 1 191 ? -6.413 -6.470 -2.136 1.00 97.12 191 VAL A C 1
ATOM 1518 O O . VAL A 1 191 ? -5.837 -6.345 -3.208 1.00 97.12 191 VAL A O 1
ATOM 1521 N N . SER A 1 192 ? -7.215 -7.511 -1.883 1.00 95.81 192 SER A N 1
ATOM 1522 C CA . SER A 1 192 ? -7.490 -8.555 -2.879 1.00 95.81 192 SER A CA 1
ATOM 1523 C C . SER A 1 192 ? -8.662 -8.225 -3.805 1.00 95.81 192 SER A C 1
ATOM 1525 O O . SER A 1 192 ? -8.980 -9.026 -4.680 1.00 95.81 192 SER A O 1
ATOM 1527 N N . GLN A 1 193 ? -9.339 -7.091 -3.607 1.00 96.44 193 GLN A N 1
ATOM 1528 C CA . GLN A 1 193 ? -10.486 -6.719 -4.429 1.00 96.44 193 GLN A CA 1
ATOM 1529 C C . GLN A 1 193 ? -10.027 -6.139 -5.778 1.00 96.44 193 GLN A C 1
ATOM 1531 O O . GLN A 1 193 ? -9.163 -5.256 -5.788 1.00 96.44 193 GLN A O 1
ATOM 1536 N N . PRO A 1 194 ? -10.628 -6.543 -6.915 1.00 95.31 194 PRO A N 1
ATOM 1537 C CA . PRO A 1 194 ? -10.260 -6.014 -8.233 1.00 95.31 194 PRO A CA 1
ATOM 1538 C C . PRO A 1 194 ? -10.379 -4.487 -8.334 1.00 95.31 194 PRO A C 1
ATOM 1540 O O . PRO A 1 194 ? -9.534 -3.822 -8.935 1.00 95.31 194 PRO A O 1
ATOM 1543 N N . GLU A 1 195 ? -11.406 -3.914 -7.703 1.00 96.88 195 GLU A N 1
ATOM 1544 C CA . GLU A 1 195 ? -11.613 -2.467 -7.678 1.00 96.88 195 GLU A CA 1
ATOM 1545 C C . GLU A 1 195 ? -10.491 -1.743 -6.914 1.00 96.88 195 GLU A C 1
ATOM 1547 O O . GLU A 1 195 ? -10.016 -0.701 -7.366 1.00 96.88 195 GLU A O 1
ATOM 1552 N N . TYR A 1 196 ? -9.971 -2.321 -5.824 1.00 97.25 196 TYR A N 1
ATOM 1553 C CA . TYR A 1 196 ? -8.812 -1.763 -5.120 1.00 97.25 196 TYR A CA 1
ATOM 1554 C C . TYR A 1 196 ? -7.580 -1.698 -6.030 1.00 97.25 196 TYR A C 1
ATOM 1556 O O . TYR A 1 196 ? -6.914 -0.660 -6.101 1.00 97.25 196 TYR A O 1
ATOM 1564 N N . GLU A 1 197 ? -7.290 -2.779 -6.761 1.00 94.81 197 GLU A N 1
ATOM 1565 C CA . GLU A 1 197 ? -6.182 -2.812 -7.719 1.00 94.81 197 GLU A CA 1
ATOM 1566 C C . GLU A 1 197 ? -6.339 -1.722 -8.787 1.00 94.81 197 GLU A C 1
ATOM 1568 O O . GLU A 1 197 ? -5.407 -0.942 -9.025 1.00 94.81 197 GLU A O 1
ATOM 1573 N N . ARG A 1 198 ? -7.540 -1.598 -9.367 1.00 95.88 198 ARG A N 1
ATOM 1574 C CA . ARG A 1 198 ? -7.860 -0.559 -10.353 1.00 95.88 198 ARG A CA 1
ATOM 1575 C C . ARG A 1 198 ? -7.583 0.843 -9.807 1.00 95.88 198 ARG A C 1
ATOM 1577 O O . ARG A 1 198 ? -6.949 1.650 -10.492 1.00 95.88 198 ARG A O 1
ATOM 1584 N N . LEU A 1 199 ? -8.027 1.135 -8.582 1.00 96.81 199 LEU A N 1
ATOM 1585 C CA . LEU A 1 199 ? -7.822 2.435 -7.937 1.00 96.81 199 LEU A CA 1
ATOM 1586 C C . LEU A 1 199 ? -6.341 2.739 -7.717 1.00 96.81 199 LEU A C 1
ATOM 1588 O O . LEU A 1 199 ? -5.896 3.865 -7.956 1.00 96.81 199 LEU A O 1
ATOM 1592 N N . VAL A 1 200 ? -5.559 1.757 -7.260 1.00 95.81 200 VAL A N 1
ATOM 1593 C CA . VAL A 1 200 ? -4.122 1.949 -7.005 1.00 95.81 200 VAL A CA 1
ATOM 1594 C C . VAL A 1 200 ? -3.388 2.228 -8.309 1.00 95.81 200 VAL A C 1
ATOM 1596 O O . VAL A 1 200 ? -2.607 3.181 -8.375 1.00 95.81 200 VAL A O 1
ATOM 1599 N N . ILE A 1 201 ? -3.674 1.450 -9.354 1.00 94.56 201 ILE A N 1
ATOM 1600 C CA . ILE A 1 201 ? -3.094 1.646 -10.684 1.00 94.56 201 ILE A CA 1
ATOM 1601 C C . ILE A 1 201 ? -3.457 3.038 -11.218 1.00 94.56 201 ILE A C 1
ATOM 1603 O O . ILE A 1 201 ? -2.568 3.774 -11.650 1.00 94.56 201 ILE A O 1
ATOM 1607 N N . ALA A 1 202 ? -4.725 3.449 -11.115 1.00 94.81 202 ALA A N 1
ATOM 1608 C CA . ALA A 1 202 ? -5.163 4.783 -11.524 1.00 94.81 202 ALA A CA 1
ATOM 1609 C C . ALA A 1 202 ? -4.410 5.896 -10.770 1.00 94.81 202 ALA A C 1
ATOM 1611 O O . ALA A 1 202 ? -3.892 6.823 -11.389 1.00 94.81 202 ALA A O 1
ATOM 1612 N N . GLN A 1 203 ? -4.245 5.769 -9.449 1.00 93.88 203 GLN A N 1
ATOM 1613 C CA . GLN A 1 203 ? -3.511 6.745 -8.635 1.00 93.88 203 GLN A CA 1
ATOM 1614 C C . GLN A 1 203 ? -2.013 6.813 -8.958 1.00 93.88 203 GLN A C 1
ATOM 1616 O O . GLN A 1 203 ? -1.396 7.879 -8.835 1.00 93.88 203 GLN A O 1
ATOM 1621 N N . LYS A 1 204 ? -1.398 5.685 -9.323 1.00 92.19 204 LYS A N 1
ATOM 1622 C CA . LYS A 1 204 ? 0.007 5.639 -9.754 1.00 92.19 204 LYS A CA 1
ATOM 1623 C C . LYS A 1 204 ? 0.198 6.227 -11.147 1.00 92.19 204 LYS A C 1
ATOM 1625 O O . LYS A 1 204 ? 1.250 6.791 -11.427 1.00 92.19 204 LYS A O 1
ATOM 1630 N N . LEU A 1 205 ? -0.836 6.173 -11.979 1.00 94.25 205 LEU A N 1
ATOM 1631 C CA . LEU A 1 205 ? -0.830 6.697 -13.341 1.00 94.25 205 LEU A CA 1
ATOM 1632 C C . LEU A 1 205 ? -1.472 8.085 -13.472 1.00 94.25 205 LEU A C 1
ATOM 1634 O O . LEU A 1 205 ? -1.529 8.619 -14.577 1.00 94.25 205 LEU A O 1
ATOM 1638 N N . SER A 1 206 ? -1.871 8.719 -12.364 1.00 93.25 206 SER A N 1
ATOM 1639 C CA . SER A 1 206 ? -2.463 10.068 -12.355 1.00 93.25 206 SER A CA 1
ATOM 1640 C C . SER A 1 206 ? -1.541 11.136 -12.967 1.00 93.25 206 SER A C 1
ATOM 1642 O O . SER A 1 206 ? -1.990 12.178 -13.429 1.00 93.25 206 SER A O 1
ATOM 1644 N N . VAL A 1 207 ? -0.232 10.870 -13.034 1.00 91.00 207 VAL A N 1
ATOM 1645 C CA . VAL A 1 207 ? 0.765 11.717 -13.717 1.00 91.00 207 VAL A CA 1
ATOM 1646 C C . VAL A 1 207 ? 0.529 11.866 -15.227 1.00 91.00 207 VAL A C 1
ATOM 1648 O O . VAL A 1 207 ? 1.182 12.694 -15.866 1.00 91.00 207 VAL A O 1
ATOM 1651 N N . PHE A 1 208 ? -0.391 11.080 -15.796 1.00 93.50 208 PHE A N 1
ATOM 1652 C CA . PHE A 1 208 ? -0.800 11.137 -17.197 1.00 93.50 208 PHE A CA 1
ATOM 1653 C C . PHE A 1 208 ? -2.123 11.887 -17.440 1.00 93.50 208 PHE A C 1
ATOM 1655 O O . PHE A 1 208 ? -2.513 12.024 -18.595 1.00 93.50 208 PHE A O 1
ATOM 1662 N N . GLU A 1 209 ? -2.801 12.424 -16.414 1.00 91.38 209 GLU A N 1
ATOM 1663 C CA . GLU A 1 209 ? -4.081 13.155 -16.573 1.00 91.38 209 GLU A CA 1
ATOM 1664 C C . GLU A 1 209 ? -3.993 14.349 -17.543 1.00 91.38 209 GLU A C 1
ATOM 1666 O O . GLU A 1 209 ? -4.970 14.709 -18.198 1.00 91.38 209 GLU A O 1
ATOM 1671 N N . HIS A 1 210 ? -2.808 14.952 -17.664 1.00 86.69 210 HIS A N 1
ATOM 1672 C CA . HIS A 1 210 ? -2.518 16.052 -18.591 1.00 86.69 210 HIS A CA 1
ATOM 1673 C C . HIS A 1 210 ? -1.401 15.698 -19.582 1.00 86.69 210 HIS A C 1
ATOM 1675 O O . HIS A 1 210 ? -0.679 16.581 -20.054 1.00 86.69 210 HIS A O 1
ATOM 1681 N N . ALA A 1 211 ? -1.214 14.403 -19.860 1.00 89.75 211 ALA A N 1
ATOM 1682 C CA . ALA A 1 211 ? -0.204 13.944 -20.803 1.00 89.75 211 ALA A CA 1
ATOM 1683 C C . ALA A 1 211 ? -0.458 14.512 -22.204 1.00 89.75 211 ALA A C 1
ATOM 1685 O O . ALA A 1 211 ? -1.597 14.624 -22.662 1.00 89.75 211 ALA A O 1
ATOM 1686 N N . LYS A 1 212 ? 0.628 14.852 -22.898 1.00 88.56 212 LYS A N 1
ATOM 1687 C CA . LYS A 1 212 ? 0.601 15.354 -24.276 1.00 88.56 212 LYS A CA 1
ATOM 1688 C C . LYS A 1 212 ? 1.221 14.314 -25.201 1.00 88.56 212 LYS A C 1
ATOM 1690 O O . LYS A 1 212 ? 2.004 13.475 -24.757 1.00 88.56 212 LYS A O 1
ATOM 1695 N N . LYS A 1 213 ? 0.879 14.372 -26.489 1.00 92.94 213 LYS A N 1
ATOM 1696 C CA . LYS A 1 213 ? 1.528 13.537 -27.503 1.00 92.94 213 LYS A CA 1
ATOM 1697 C C . LYS A 1 213 ? 3.006 13.928 -27.612 1.00 92.94 213 LYS A C 1
ATOM 1699 O O . LYS A 1 213 ? 3.323 15.116 -27.640 1.00 92.94 213 LYS A O 1
ATOM 1704 N N . GLY A 1 214 ? 3.889 12.943 -27.663 1.00 90.12 214 GLY A N 1
ATOM 1705 C CA . GLY A 1 214 ? 5.328 13.138 -27.786 1.00 90.12 214 GLY A CA 1
ATOM 1706 C C . GLY A 1 214 ? 6.051 11.820 -28.030 1.00 90.12 214 GLY A C 1
ATOM 1707 O O . GLY A 1 214 ? 5.425 10.767 -28.120 1.00 90.12 214 GLY A O 1
ATOM 1708 N N . VAL A 1 215 ? 7.375 11.878 -28.137 1.00 89.88 215 VAL A N 1
ATOM 1709 C CA . VAL A 1 215 ? 8.221 10.691 -28.321 1.00 89.88 215 VAL A CA 1
ATOM 1710 C C . VAL A 1 215 ? 8.784 10.272 -26.969 1.00 89.88 215 VAL A C 1
ATOM 1712 O O . VAL A 1 215 ? 9.350 11.092 -26.245 1.00 89.88 215 VAL A O 1
ATOM 1715 N N . CYS A 1 216 ? 8.623 9.001 -26.606 1.00 90.56 216 CYS A N 1
ATOM 1716 C CA . CYS A 1 216 ? 9.191 8.489 -25.366 1.00 90.56 216 CYS A CA 1
ATOM 1717 C C . CYS A 1 216 ? 10.713 8.354 -25.478 1.00 90.56 216 CYS A C 1
ATOM 1719 O O . CYS A 1 216 ? 11.217 7.694 -26.378 1.00 90.56 216 CYS A O 1
ATOM 1721 N N . ALA A 1 217 ? 11.445 8.896 -24.508 1.00 87.38 217 ALA A N 1
ATOM 1722 C CA . ALA A 1 217 ? 12.905 8.847 -24.454 1.00 87.38 217 ALA A CA 1
ATOM 1723 C C . ALA A 1 217 ? 13.481 7.436 -24.206 1.00 87.38 217 ALA A C 1
ATOM 1725 O O . ALA A 1 217 ? 14.684 7.232 -24.358 1.00 87.38 217 ALA A O 1
ATOM 1726 N N . LEU A 1 218 ? 12.649 6.476 -23.781 1.00 86.62 218 LEU A N 1
ATOM 1727 C CA . LEU A 1 218 ? 13.067 5.100 -23.484 1.00 86.62 218 LEU A CA 1
ATOM 1728 C C . LEU A 1 218 ? 12.722 4.119 -24.604 1.00 86.62 218 LEU A C 1
ATOM 1730 O O . LEU A 1 218 ? 13.480 3.179 -24.825 1.00 86.62 218 LEU A O 1
ATOM 1734 N N . THR A 1 219 ? 11.600 4.326 -25.300 1.00 87.69 219 THR A N 1
ATOM 1735 C CA . THR A 1 219 ? 11.140 3.426 -26.372 1.00 87.69 219 THR A CA 1
ATOM 1736 C C . THR A 1 219 ? 11.314 4.008 -27.773 1.00 87.69 219 THR A C 1
ATOM 1738 O O . THR A 1 219 ? 11.261 3.258 -28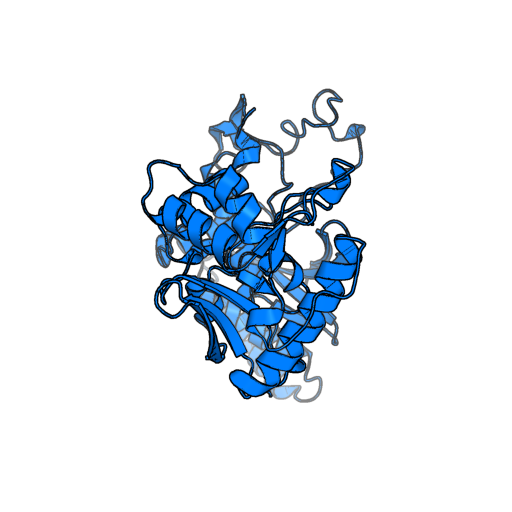.738 1.00 87.69 219 THR A O 1
ATOM 1741 N N . ASN A 1 220 ? 11.539 5.321 -27.900 1.00 88.56 220 ASN A N 1
ATOM 1742 C CA . ASN A 1 220 ? 11.517 6.077 -29.159 1.00 88.56 220 ASN A CA 1
ATOM 1743 C C . ASN A 1 220 ? 10.182 6.011 -29.925 1.00 88.56 220 ASN A C 1
ATOM 1745 O O . ASN A 1 220 ? 10.120 6.379 -31.096 1.00 88.56 220 ASN A O 1
ATOM 1749 N N . GLU A 1 221 ? 9.100 5.598 -29.266 1.00 91.81 221 GLU A N 1
ATOM 1750 C CA . GLU A 1 221 ? 7.766 5.523 -29.863 1.00 91.81 221 GLU A CA 1
ATOM 1751 C C . GLU A 1 221 ? 6.948 6.785 -29.572 1.00 91.81 221 GLU A C 1
ATOM 1753 O O . GLU A 1 221 ? 7.056 7.397 -28.501 1.00 91.81 221 GLU A O 1
ATOM 1758 N N . GLU A 1 222 ? 6.094 7.164 -30.523 1.00 93.88 222 GLU A N 1
ATOM 1759 C CA . GLU A 1 222 ? 5.148 8.261 -30.345 1.00 93.88 222 GLU A CA 1
ATOM 1760 C C . GLU A 1 222 ? 3.958 7.801 -29.486 1.00 93.88 222 GLU A C 1
ATOM 1762 O O . GLU A 1 222 ? 3.264 6.843 -29.817 1.00 93.88 222 GLU A O 1
ATOM 1767 N N . SER A 1 223 ? 3.708 8.483 -28.369 1.00 94.94 223 SER A N 1
ATOM 1768 C CA . SER A 1 223 ? 2.639 8.139 -27.423 1.00 94.94 223 SER A CA 1
ATOM 1769 C C . SER A 1 223 ? 2.218 9.351 -26.584 1.00 94.94 223 SER A C 1
ATOM 1771 O O . SER A 1 223 ? 2.731 10.458 -26.760 1.00 94.94 223 SER A O 1
ATOM 1773 N N . LEU A 1 224 ? 1.268 9.162 -25.664 1.00 93.81 224 LEU A N 1
ATOM 1774 C CA . LEU A 1 224 ? 1.036 10.124 -24.588 1.00 93.81 224 LEU A CA 1
ATOM 1775 C C . LEU A 1 224 ? 2.158 10.002 -23.556 1.00 93.81 224 LEU A C 1
ATOM 1777 O O . LEU A 1 224 ? 2.352 8.937 -22.965 1.00 93.81 224 LEU A O 1
ATOM 1781 N N . VAL A 1 225 ? 2.875 11.101 -23.333 1.00 92.88 225 VAL A N 1
ATOM 1782 C CA . VAL A 1 225 ? 4.050 11.135 -22.461 1.00 92.88 225 VAL A CA 1
ATOM 1783 C C . VAL A 1 225 ? 3.859 12.073 -21.275 1.00 92.88 225 VAL A C 1
ATOM 1785 O O . VAL A 1 225 ? 3.160 13.087 -21.350 1.00 92.88 225 VAL A O 1
ATOM 1788 N N . THR A 1 226 ? 4.529 11.737 -20.175 1.00 90.62 226 THR A N 1
ATOM 1789 C CA . THR A 1 226 ? 4.679 12.593 -18.998 1.00 90.62 226 THR A CA 1
ATOM 1790 C C . THR A 1 226 ? 6.154 12.803 -18.685 1.00 90.62 226 THR A C 1
ATOM 1792 O O . THR A 1 226 ? 6.987 11.930 -18.926 1.00 90.62 226 THR A O 1
ATOM 1795 N N . GLY A 1 227 ? 6.467 13.970 -18.131 1.00 85.25 227 GLY A N 1
ATOM 1796 C CA . GLY A 1 227 ? 7.757 14.247 -17.504 1.00 85.25 227 GLY A CA 1
ATOM 1797 C C . GLY A 1 227 ? 7.677 14.251 -15.981 1.00 85.25 227 GLY A C 1
ATOM 1798 O O . GLY A 1 227 ? 8.582 14.757 -15.341 1.00 85.25 227 GLY A O 1
ATOM 1799 N N . GLN A 1 228 ? 6.584 13.781 -15.370 1.00 85.75 228 GLN A N 1
ATOM 1800 C CA . GLN A 1 228 ? 6.432 13.805 -13.914 1.00 85.75 228 GLN A CA 1
ATOM 1801 C C . GLN A 1 228 ? 6.910 12.498 -13.274 1.00 85.75 228 GLN A C 1
ATOM 1803 O O . GLN A 1 228 ? 6.279 11.450 -13.401 1.00 85.75 228 GLN A O 1
ATOM 1808 N N . THR A 1 229 ? 7.983 12.564 -12.489 1.00 85.19 229 THR A N 1
ATOM 1809 C CA . THR A 1 229 ? 8.543 11.404 -11.773 1.00 85.19 229 THR A CA 1
ATOM 1810 C C . THR A 1 229 ? 8.051 11.276 -10.328 1.00 85.19 229 THR A C 1
ATOM 1812 O O . THR A 1 229 ? 8.594 10.492 -9.563 1.00 85.19 229 THR A O 1
ATOM 1815 N N . THR A 1 230 ? 7.020 12.023 -9.922 1.00 84.25 230 THR A N 1
ATOM 1816 C CA . THR A 1 230 ? 6.568 12.120 -8.517 1.00 84.25 230 THR A CA 1
ATOM 1817 C C . THR A 1 230 ? 6.010 10.821 -7.925 1.00 84.25 230 THR A C 1
ATOM 1819 O O . THR A 1 230 ? 5.871 10.730 -6.706 1.00 84.25 230 THR A O 1
ATOM 1822 N N . LYS A 1 231 ? 5.673 9.827 -8.758 1.00 88.75 231 LYS A N 1
ATOM 1823 C CA . LYS A 1 231 ? 5.223 8.490 -8.322 1.00 88.75 231 LYS A CA 1
ATOM 1824 C C . LYS A 1 231 ? 6.341 7.446 -8.343 1.00 88.75 231 LYS A C 1
ATOM 1826 O O . LYS A 1 231 ? 6.131 6.346 -7.828 1.00 88.75 231 LYS A O 1
ATOM 1831 N N . LEU A 1 232 ? 7.497 7.795 -8.911 1.00 89.25 232 LEU A N 1
ATOM 1832 C CA . LEU A 1 232 ? 8.700 6.971 -8.915 1.00 89.25 232 LEU A CA 1
ATOM 1833 C C . LEU A 1 232 ? 9.435 7.107 -7.573 1.00 89.25 232 LEU A C 1
ATOM 1835 O O . LEU A 1 232 ? 9.277 8.093 -6.850 1.00 89.25 232 LEU A O 1
ATOM 1839 N N . LYS A 1 233 ? 10.209 6.089 -7.204 1.00 86.25 233 LYS A N 1
ATOM 1840 C CA . LYS A 1 233 ? 10.913 5.994 -5.920 1.00 86.25 233 LYS A CA 1
ATOM 1841 C C . LYS A 1 233 ? 12.322 6.567 -5.974 1.00 86.25 233 LYS A C 1
ATOM 1843 O O . LYS A 1 233 ? 12.792 7.076 -4.953 1.00 86.25 233 LYS A O 1
ATOM 1848 N N . PHE A 1 234 ? 12.986 6.518 -7.123 1.00 82.25 234 PHE A N 1
ATOM 1849 C CA . PHE A 1 234 ? 14.293 7.133 -7.310 1.00 82.25 234 PHE A CA 1
ATOM 1850 C C . PHE A 1 234 ? 14.180 8.521 -7.940 1.00 82.25 234 PHE A C 1
ATOM 1852 O O . PHE A 1 234 ? 13.259 8.832 -8.693 1.00 82.25 234 PHE A O 1
ATOM 1859 N N . ASN A 1 235 ? 15.152 9.373 -7.618 1.00 73.50 235 ASN A N 1
ATOM 1860 C CA . ASN A 1 235 ? 15.296 10.676 -8.250 1.00 73.50 235 ASN A CA 1
ATOM 1861 C C . ASN A 1 235 ? 16.181 10.535 -9.490 1.00 73.50 235 ASN A C 1
ATOM 1863 O O . ASN A 1 235 ? 17.318 10.078 -9.393 1.00 73.50 235 ASN A O 1
ATOM 1867 N N . TYR A 1 236 ? 15.664 10.944 -10.647 1.00 70.25 236 TYR A N 1
ATOM 1868 C CA . TYR A 1 236 ? 16.347 10.783 -11.937 1.00 70.25 236 TYR A CA 1
ATOM 1869 C C . TYR A 1 236 ? 16.992 12.066 -12.458 1.00 70.25 236 TYR A C 1
ATOM 1871 O O . TYR A 1 236 ? 17.917 12.007 -13.261 1.00 70.25 236 TYR A O 1
ATOM 1879 N N . TYR A 1 237 ? 16.508 13.222 -12.011 1.00 62.97 237 TYR A N 1
ATOM 1880 C CA . TYR A 1 237 ? 17.048 14.532 -12.352 1.00 62.97 237 TYR A CA 1
ATOM 1881 C C . TYR A 1 237 ? 16.626 15.559 -11.295 1.00 62.97 237 TYR A C 1
ATOM 1883 O O . TYR A 1 237 ? 15.782 15.297 -10.436 1.00 62.97 237 TYR A O 1
ATOM 1891 N N . ILE A 1 238 ? 17.250 16.731 -11.358 1.00 57.16 238 ILE A N 1
ATOM 1892 C CA . ILE A 1 238 ? 16.997 17.868 -10.474 1.00 57.16 238 ILE A CA 1
ATOM 1893 C C . ILE A 1 238 ? 15.622 18.465 -10.816 1.00 57.16 238 ILE A C 1
ATOM 1895 O O . ILE A 1 238 ? 15.441 19.024 -11.895 1.00 57.16 238 ILE A O 1
ATOM 1899 N N . ASN A 1 239 ? 14.654 18.332 -9.909 1.00 52.22 239 ASN A N 1
ATOM 1900 C CA . ASN A 1 239 ? 13.267 18.782 -10.087 1.00 52.22 239 ASN A CA 1
ATOM 1901 C C . ASN A 1 239 ? 12.925 20.069 -9.308 1.00 52.22 239 ASN A C 1
ATOM 1903 O O . ASN A 1 239 ? 11.790 20.530 -9.368 1.00 52.22 239 ASN A O 1
ATOM 1907 N N . ASP A 1 240 ? 13.888 20.652 -8.588 1.00 48.94 240 ASP A N 1
ATOM 1908 C CA . ASP A 1 240 ? 13.723 21.821 -7.709 1.00 48.94 240 ASP A CA 1
ATOM 1909 C C . ASP A 1 240 ? 14.161 23.149 -8.355 1.00 48.94 240 ASP A C 1
ATOM 1911 O O . ASP A 1 240 ? 14.028 24.213 -7.752 1.00 48.94 240 ASP A O 1
ATOM 1915 N N . LYS A 1 241 ? 14.680 23.113 -9.588 1.00 49.34 241 LYS A N 1
ATOM 1916 C CA . LYS A 1 241 ? 15.176 24.297 -10.300 1.00 49.34 241 LYS A CA 1
ATOM 1917 C C . LYS A 1 241 ? 14.384 24.547 -11.577 1.00 49.34 241 LYS A C 1
ATOM 1919 O O . LYS A 1 241 ? 14.458 23.762 -12.519 1.00 49.34 241 LYS A O 1
ATOM 1924 N N . ILE A 1 242 ? 13.724 25.706 -11.640 1.00 51.09 242 ILE A N 1
ATOM 1925 C CA . ILE A 1 242 ? 12.941 26.171 -12.801 1.00 51.09 242 ILE A CA 1
ATOM 1926 C C . ILE A 1 242 ? 13.754 26.211 -14.105 1.00 51.09 242 ILE A C 1
ATOM 1928 O O . ILE A 1 242 ? 13.208 25.996 -15.178 1.00 51.09 242 ILE A O 1
ATOM 1932 N N . ASN A 1 243 ? 15.077 26.388 -14.019 1.00 47.06 243 ASN A N 1
ATOM 1933 C CA . ASN A 1 243 ? 15.973 26.388 -15.181 1.00 47.06 243 ASN A CA 1
ATOM 1934 C C . ASN A 1 243 ? 16.088 25.014 -15.866 1.00 47.06 243 ASN A C 1
ATOM 1936 O O . ASN A 1 243 ? 16.570 24.939 -16.991 1.00 47.06 243 ASN A O 1
ATOM 1940 N N . PHE A 1 244 ? 15.674 23.936 -15.194 1.00 46.09 244 PHE A N 1
ATOM 1941 C CA . PHE A 1 244 ? 15.550 22.604 -15.788 1.00 46.09 244 PHE A CA 1
ATOM 1942 C C . PHE A 1 244 ? 14.125 22.325 -16.277 1.00 46.09 244 PHE A C 1
ATOM 1944 O O . PHE A 1 244 ? 13.890 21.295 -16.898 1.00 46.09 244 PHE A O 1
ATOM 1951 N N . ALA A 1 245 ? 13.164 23.211 -16.031 1.00 50.66 245 ALA A N 1
ATOM 1952 C CA . ALA A 1 245 ? 11.825 23.048 -16.557 1.00 50.66 245 ALA A CA 1
ATOM 1953 C C . ALA A 1 245 ? 11.781 23.407 -18.051 1.00 50.66 245 ALA A C 1
ATOM 1955 O O . ALA A 1 245 ? 12.365 24.383 -18.524 1.00 50.66 245 ALA A O 1
ATOM 1956 N N . SER A 1 246 ? 11.069 22.588 -18.810 1.00 49.38 246 SER A N 1
ATOM 1957 C CA . SER A 1 246 ? 10.754 22.812 -20.214 1.00 49.38 246 SER A CA 1
ATOM 1958 C C . SER A 1 246 ? 9.952 24.093 -20.362 1.00 49.38 246 SER A C 1
ATOM 1960 O O . SER A 1 246 ? 8.916 24.239 -19.722 1.00 49.38 246 SER A O 1
ATOM 1962 N N . ASP A 1 247 ? 10.438 25.014 -21.192 1.00 52.88 247 ASP A N 1
ATOM 1963 C CA . ASP A 1 247 ? 9.780 26.307 -21.431 1.00 52.88 247 ASP A CA 1
ATOM 1964 C C . ASP A 1 247 ? 9.590 27.161 -20.166 1.00 52.88 247 ASP A C 1
ATOM 1966 O O . ASP A 1 247 ? 8.741 28.046 -20.148 1.00 52.88 247 ASP A O 1
ATOM 1970 N N . LEU A 1 248 ? 10.387 26.919 -19.111 1.00 49.09 248 LEU A N 1
ATOM 1971 C CA . LEU A 1 248 ? 10.261 27.579 -17.802 1.00 49.09 248 LEU A CA 1
ATOM 1972 C C . LEU A 1 248 ? 8.887 27.360 -17.129 1.00 49.09 248 LEU A C 1
ATOM 1974 O O . LEU A 1 248 ? 8.550 28.052 -16.169 1.00 49.09 248 LEU A O 1
ATOM 1978 N N . GLU A 1 249 ? 8.099 26.382 -17.585 1.00 52.62 249 GLU A N 1
ATOM 1979 C CA . GLU A 1 249 ? 6.860 25.979 -16.923 1.00 52.62 249 GLU A CA 1
ATOM 1980 C C . GLU A 1 249 ? 7.188 25.079 -15.728 1.00 52.62 249 GLU A C 1
ATOM 1982 O O . GLU A 1 249 ? 7.560 23.925 -15.905 1.00 52.62 249 GLU A O 1
ATOM 1987 N N . GLU A 1 250 ? 6.980 25.573 -14.505 1.00 47.22 250 GLU A N 1
ATOM 1988 C CA . GLU A 1 250 ? 7.355 24.953 -13.215 1.00 47.22 250 GLU A CA 1
ATOM 1989 C C . GLU A 1 250 ? 6.953 23.464 -13.034 1.00 47.22 250 GLU A C 1
ATOM 1991 O O . GLU A 1 250 ? 7.497 22.770 -12.179 1.00 47.22 250 GLU A O 1
ATOM 1996 N N . LYS A 1 251 ? 6.021 22.945 -13.849 1.00 51.03 251 LYS A N 1
ATOM 1997 C CA . LYS A 1 251 ? 5.521 21.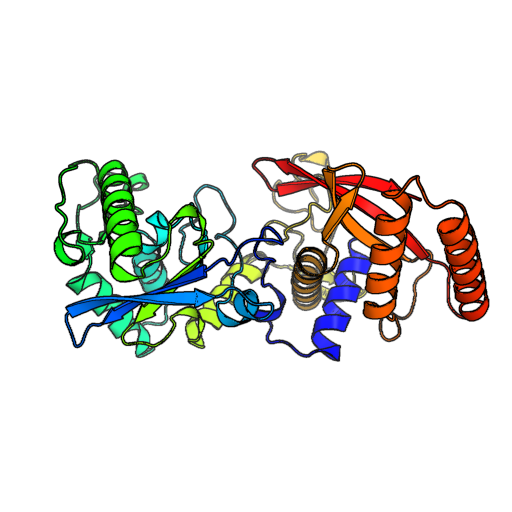554 -13.819 1.00 51.03 251 LYS A CA 1
ATOM 1998 C C . LYS A 1 251 ? 5.832 20.723 -15.072 1.00 51.03 251 LYS A C 1
ATOM 2000 O O . LYS A 1 251 ? 5.415 19.565 -15.147 1.00 51.03 251 LYS A O 1
ATOM 2005 N N . SER A 1 252 ? 6.524 21.284 -16.057 1.00 52.78 252 SER A N 1
ATOM 2006 C CA . SER A 1 252 ? 6.832 20.626 -17.325 1.00 52.78 252 SER A CA 1
ATOM 2007 C C . SER A 1 252 ? 8.320 20.299 -17.375 1.00 52.78 252 SER A C 1
ATOM 2009 O O . SER A 1 252 ? 9.145 21.183 -17.533 1.00 52.78 252 SER A O 1
ATOM 2011 N N . PHE A 1 253 ? 8.692 19.025 -17.246 1.00 54.91 253 PHE A N 1
ATOM 2012 C CA . PHE A 1 253 ? 10.074 18.549 -17.456 1.00 54.91 253 PHE A CA 1
ATOM 2013 C C . PHE A 1 253 ? 10.192 17.681 -18.722 1.00 54.91 253 PHE A C 1
ATOM 2015 O O . PHE A 1 253 ? 11.164 16.950 -18.911 1.00 54.91 253 PHE A O 1
ATOM 2022 N N . VAL A 1 254 ? 9.189 17.769 -19.602 1.00 54.31 254 VAL A N 1
ATOM 2023 C CA . VAL A 1 254 ? 8.998 16.911 -20.781 1.00 54.31 254 VAL A CA 1
ATOM 2024 C C . VAL A 1 254 ? 10.182 16.989 -21.760 1.00 54.31 254 VAL A C 1
ATOM 2026 O O . VAL A 1 254 ? 10.567 15.965 -22.321 1.00 54.31 254 VAL A O 1
ATOM 2029 N N . LYS A 1 255 ? 10.829 18.153 -21.913 1.00 54.28 255 LYS A N 1
ATOM 2030 C CA . LYS A 1 255 ? 12.042 18.333 -22.737 1.00 54.28 255 LYS A CA 1
ATOM 2031 C C . LYS A 1 255 ? 13.270 17.603 -22.192 1.00 54.28 255 LYS A C 1
ATOM 2033 O O . LYS A 1 255 ? 14.170 17.324 -22.974 1.00 54.28 255 LYS A O 1
ATOM 2038 N N . ASN A 1 256 ? 13.311 17.276 -20.899 1.00 62.59 256 ASN A N 1
ATOM 2039 C CA . ASN A 1 256 ? 14.446 16.564 -20.304 1.00 62.59 256 ASN A CA 1
ATOM 2040 C C . ASN A 1 256 ? 14.212 15.054 -20.251 1.00 62.59 256 ASN A C 1
ATOM 2042 O O . ASN A 1 256 ? 15.151 14.283 -20.431 1.00 62.59 256 ASN A O 1
ATOM 2046 N N . LEU A 1 257 ? 12.975 14.627 -19.980 1.00 77.31 257 LEU A N 1
ATOM 2047 C CA . LEU A 1 257 ? 12.625 13.215 -19.868 1.00 77.31 257 LEU A CA 1
ATOM 2048 C C . LEU A 1 257 ? 11.140 13.002 -20.188 1.00 77.31 257 LEU A C 1
ATOM 2050 O O . LEU A 1 257 ? 10.274 13.232 -19.349 1.00 77.31 257 LEU A O 1
ATOM 2054 N N . SER A 1 258 ? 10.848 12.554 -21.408 1.00 87.75 258 SER A N 1
ATOM 2055 C CA . SER A 1 258 ? 9.499 12.169 -21.844 1.00 87.75 258 SER A CA 1
ATOM 2056 C C . SER A 1 258 ? 9.295 10.664 -21.686 1.00 87.75 258 SER A C 1
ATOM 2058 O O . SER A 1 258 ? 9.989 9.875 -22.324 1.00 87.75 258 SER A O 1
ATOM 2060 N N . ILE A 1 259 ? 8.341 10.244 -20.856 1.00 92.19 259 ILE A N 1
ATOM 2061 C CA . ILE A 1 259 ? 8.105 8.828 -20.539 1.00 92.19 259 ILE A CA 1
ATOM 2062 C C . ILE A 1 259 ? 6.679 8.444 -20.942 1.00 92.19 259 ILE A C 1
ATOM 2064 O O . ILE A 1 259 ? 5.728 9.109 -20.532 1.00 92.19 259 ILE A O 1
ATOM 2068 N N . SER A 1 260 ? 6.527 7.383 -21.741 1.00 94.75 260 SER A N 1
ATOM 2069 C CA . SER A 1 260 ? 5.222 6.796 -22.070 1.00 94.75 260 SER A CA 1
ATOM 2070 C C . SER A 1 260 ? 4.638 6.047 -20.875 1.00 94.75 260 SER A C 1
ATOM 2072 O O . SER A 1 260 ? 5.349 5.697 -19.933 1.00 94.75 260 SER A O 1
ATOM 2074 N N . LYS A 1 261 ? 3.337 5.760 -20.915 1.00 95.19 261 LYS A N 1
ATOM 2075 C CA . LYS A 1 261 ? 2.651 4.997 -19.865 1.00 95.19 261 LYS A CA 1
ATOM 2076 C C . LYS A 1 261 ? 3.316 3.640 -19.594 1.00 95.19 261 LYS A C 1
ATOM 2078 O O . LYS A 1 261 ? 3.656 3.348 -18.449 1.00 95.19 261 LYS A O 1
ATOM 2083 N N . ASP A 1 262 ? 3.580 2.874 -20.648 1.00 94.19 262 ASP A N 1
ATOM 2084 C CA . ASP A 1 262 ? 4.166 1.534 -20.545 1.00 94.19 262 ASP A CA 1
ATOM 2085 C C . ASP A 1 262 ? 5.594 1.586 -19.992 1.00 94.19 262 ASP A C 1
ATOM 2087 O O . ASP A 1 262 ? 5.956 0.815 -19.102 1.00 94.19 262 ASP A O 1
ATOM 2091 N N . ALA A 1 263 ? 6.393 2.560 -20.442 1.00 93.94 263 ALA A N 1
ATOM 2092 C CA . ALA A 1 263 ? 7.734 2.763 -19.912 1.00 93.94 263 ALA A CA 1
ATOM 2093 C C . ALA A 1 263 ? 7.707 3.185 -18.437 1.00 93.94 263 ALA A C 1
ATOM 2095 O O . ALA A 1 263 ? 8.520 2.709 -17.650 1.00 93.94 263 ALA A O 1
ATOM 2096 N N . TYR A 1 264 ? 6.752 4.025 -18.037 1.00 94.94 264 TYR A N 1
ATOM 2097 C CA . TYR A 1 264 ? 6.580 4.446 -16.646 1.00 94.94 264 TYR A CA 1
ATOM 2098 C C . TYR A 1 264 ? 6.230 3.267 -15.734 1.00 94.94 264 TYR A C 1
ATOM 2100 O O . TYR A 1 264 ? 6.784 3.125 -14.645 1.00 94.94 264 TYR A O 1
ATOM 2108 N N . GLN A 1 265 ? 5.339 2.392 -16.200 1.00 95.44 265 GLN A N 1
ATOM 2109 C CA . GLN A 1 265 ? 4.969 1.154 -15.520 1.00 95.44 265 GLN A CA 1
ATOM 2110 C C . GLN A 1 265 ? 6.163 0.209 -15.368 1.00 95.44 265 GLN A C 1
ATOM 2112 O O . GLN A 1 265 ? 6.432 -0.255 -14.258 1.00 95.44 265 GLN A O 1
ATOM 2117 N N . ALA A 1 266 ? 6.923 -0.004 -16.442 1.00 94.88 266 ALA A N 1
ATOM 2118 C CA . ALA A 1 266 ? 8.150 -0.788 -16.396 1.00 94.88 266 ALA A CA 1
ATOM 2119 C C . ALA A 1 266 ? 9.185 -0.178 -15.436 1.00 94.88 266 ALA A C 1
ATOM 2121 O O . ALA A 1 266 ? 9.768 -0.905 -14.642 1.00 94.88 266 ALA A O 1
ATOM 2122 N N . ILE A 1 267 ? 9.363 1.147 -15.408 1.00 94.69 267 ILE A N 1
ATOM 2123 C CA . ILE A 1 267 ? 10.256 1.790 -14.432 1.00 94.69 267 ILE A CA 1
ATOM 2124 C C . ILE A 1 267 ? 9.788 1.522 -12.998 1.00 94.69 267 ILE A C 1
ATOM 2126 O O . ILE A 1 267 ? 10.599 1.083 -12.191 1.00 94.69 267 ILE A O 1
ATOM 2130 N N . MET A 1 268 ? 8.502 1.716 -12.674 1.00 94.88 268 MET A N 1
ATOM 2131 C CA . MET A 1 268 ? 7.982 1.433 -11.324 1.00 94.88 268 MET A CA 1
ATOM 2132 C C . MET A 1 268 ? 8.225 -0.023 -10.904 1.00 94.88 268 MET A C 1
ATOM 2134 O O . MET A 1 268 ? 8.616 -0.277 -9.764 1.00 94.88 268 MET A O 1
ATOM 2138 N N . ALA A 1 269 ? 8.023 -0.970 -11.826 1.00 94.25 269 ALA A N 1
ATOM 2139 C CA . ALA A 1 269 ? 8.305 -2.382 -11.589 1.00 94.25 269 ALA A CA 1
ATOM 2140 C C . ALA A 1 269 ? 9.803 -2.631 -11.344 1.00 94.25 269 ALA A C 1
ATOM 2142 O O . ALA A 1 269 ? 10.174 -3.345 -10.414 1.00 94.25 269 ALA A O 1
ATOM 2143 N N . GLY A 1 270 ? 10.669 -1.998 -12.138 1.00 91.94 270 GLY A N 1
ATOM 2144 C CA . GLY A 1 270 ? 12.118 -2.108 -11.999 1.00 91.94 270 GLY A CA 1
ATOM 2145 C C . GLY A 1 270 ? 12.643 -1.508 -10.696 1.00 91.94 270 GLY A C 1
ATOM 2146 O O . GLY A 1 270 ? 13.491 -2.106 -10.038 1.00 91.94 270 GLY A O 1
ATOM 2147 N N . GLU A 1 271 ? 12.113 -0.359 -10.272 1.00 91.44 271 GLU A N 1
ATOM 2148 C CA . GLU A 1 271 ? 12.454 0.248 -8.983 1.00 91.44 271 GLU A CA 1
ATOM 2149 C C . GLU A 1 271 ? 12.080 -0.670 -7.822 1.00 91.44 271 GLU A C 1
ATOM 2151 O O . GLU A 1 271 ? 12.906 -0.933 -6.951 1.00 91.44 271 GLU A O 1
ATOM 2156 N N . ALA A 1 272 ? 10.850 -1.188 -7.819 1.00 91.94 272 ALA A N 1
ATOM 2157 C CA . ALA A 1 272 ? 10.386 -2.119 -6.799 1.00 91.94 272 ALA A CA 1
ATOM 2158 C C . ALA A 1 272 ? 11.241 -3.396 -6.768 1.00 91.94 272 ALA A C 1
ATOM 2160 O O . ALA A 1 272 ? 11.660 -3.830 -5.692 1.00 91.94 272 ALA A O 1
ATOM 2161 N N . TYR A 1 273 ? 11.584 -3.949 -7.934 1.00 89.12 273 TYR A N 1
ATOM 2162 C CA . TYR A 1 273 ? 12.471 -5.105 -8.036 1.00 89.12 273 TYR A CA 1
ATOM 2163 C C . TYR A 1 273 ? 13.861 -4.817 -7.454 1.00 89.12 273 TYR A C 1
ATOM 2165 O O . TYR A 1 273 ? 14.352 -5.589 -6.632 1.00 89.12 273 TYR A O 1
ATOM 2173 N N . ILE A 1 274 ? 14.480 -3.684 -7.799 1.00 86.50 274 ILE A N 1
ATOM 2174 C CA . ILE A 1 274 ? 15.773 -3.271 -7.228 1.00 86.50 274 ILE A CA 1
ATOM 2175 C C . ILE A 1 274 ? 15.685 -3.162 -5.708 1.00 86.50 274 ILE A C 1
ATOM 2177 O O . ILE A 1 274 ? 16.546 -3.681 -4.998 1.00 86.50 274 ILE A O 1
ATOM 2181 N N . LEU A 1 275 ? 14.622 -2.537 -5.198 1.00 87.06 275 LEU A N 1
ATOM 2182 C CA . LEU A 1 275 ? 14.428 -2.384 -3.762 1.00 87.06 275 LEU A CA 1
ATOM 2183 C C . LEU A 1 275 ? 14.293 -3.741 -3.047 1.00 87.06 275 LEU A C 1
ATOM 2185 O O . LEU A 1 275 ? 14.764 -3.875 -1.919 1.00 87.06 275 LEU A O 1
ATOM 2189 N N . ARG A 1 276 ? 13.670 -4.739 -3.688 1.00 85.94 276 ARG A N 1
ATOM 2190 C CA . ARG A 1 276 ? 13.478 -6.086 -3.124 1.00 85.94 276 ARG A CA 1
ATOM 2191 C C . ARG A 1 276 ? 14.712 -6.979 -3.216 1.00 85.94 276 ARG A C 1
ATOM 2193 O O . ARG A 1 276 ? 14.988 -7.700 -2.265 1.00 85.94 276 ARG A O 1
ATOM 2200 N N . HIS A 1 277 ? 15.420 -6.949 -4.342 1.00 81.81 277 HIS A N 1
ATOM 2201 C CA . HIS A 1 277 ? 16.403 -7.983 -4.691 1.00 81.81 277 HIS A CA 1
ATOM 2202 C C . HIS A 1 277 ? 17.853 -7.490 -4.682 1.00 81.81 277 HIS A C 1
ATOM 2204 O O . HIS A 1 277 ? 18.778 -8.290 -4.528 1.00 81.81 277 HIS A O 1
ATOM 2210 N N . PHE A 1 278 ? 18.063 -6.181 -4.817 1.00 79.19 278 PHE A N 1
ATOM 2211 C CA . PHE A 1 278 ? 19.388 -5.568 -4.900 1.00 79.19 278 PHE A CA 1
ATOM 2212 C C . PHE A 1 278 ? 19.697 -4.661 -3.702 1.00 79.19 278 PHE A C 1
ATOM 2214 O O . PHE A 1 278 ? 20.521 -3.752 -3.801 1.00 79.19 278 PHE A O 1
ATOM 2221 N N . ASN A 1 279 ? 19.053 -4.892 -2.556 1.00 77.94 279 ASN A N 1
ATOM 2222 C CA . ASN A 1 279 ? 19.386 -4.221 -1.305 1.00 77.94 279 ASN A CA 1
ATOM 2223 C C . ASN A 1 279 ? 20.575 -4.907 -0.616 1.00 77.94 279 ASN A C 1
ATOM 2225 O O . ASN A 1 279 ? 20.632 -6.122 -0.467 1.00 77.94 279 ASN A O 1
ATOM 2229 N N . THR A 1 280 ? 21.544 -4.133 -0.147 1.00 72.69 280 THR A N 1
ATOM 2230 C CA . THR A 1 280 ? 22.665 -4.667 0.626 1.00 72.69 280 THR A CA 1
ATOM 2231 C C . THR A 1 280 ? 23.162 -3.630 1.628 1.00 72.69 280 THR A C 1
ATOM 2233 O O . THR A 1 280 ? 22.560 -2.577 1.845 1.00 72.69 280 THR A O 1
ATOM 2236 N N . ARG A 1 281 ? 24.279 -3.939 2.276 1.00 69.19 281 ARG A N 1
ATOM 2237 C CA . ARG A 1 281 ? 25.064 -2.974 3.043 1.00 69.19 281 ARG A CA 1
ATOM 2238 C C . ARG A 1 281 ? 26.456 -2.905 2.439 1.00 69.19 281 ARG A C 1
ATOM 2240 O O . ARG A 1 281 ? 26.974 -3.945 2.063 1.00 69.19 281 ARG A O 1
ATOM 2247 N N . PHE A 1 282 ? 27.094 -1.752 2.413 1.00 65.38 282 PHE A N 1
ATOM 2248 C CA . PHE A 1 282 ? 28.509 -1.615 2.083 1.00 65.38 282 PHE A CA 1
ATOM 2249 C C . PHE A 1 282 ? 29.169 -0.799 3.192 1.00 65.38 282 PHE A C 1
ATOM 2251 O O . PHE A 1 282 ? 28.670 0.259 3.569 1.00 65.38 282 PHE A O 1
ATOM 2258 N N . SER A 1 283 ? 30.217 -1.351 3.812 1.00 66.62 283 SER A N 1
ATOM 2259 C CA . SER A 1 283 ? 30.830 -0.797 5.032 1.00 66.62 283 SER A CA 1
ATOM 2260 C C . SER A 1 283 ? 29.813 -0.443 6.143 1.00 66.62 283 SER A C 1
ATOM 2262 O O . SER A 1 283 ? 29.908 0.591 6.800 1.00 66.62 283 SER A O 1
ATOM 2264 N N . GLY A 1 284 ? 28.787 -1.284 6.330 1.00 65.75 284 GLY A N 1
ATOM 2265 C CA . GLY A 1 284 ? 27.724 -1.096 7.332 1.00 65.75 284 GLY A CA 1
ATOM 2266 C C . GLY A 1 284 ? 26.567 -0.175 6.913 1.00 65.75 284 GLY A C 1
ATOM 2267 O O . GLY A 1 284 ? 25.480 -0.263 7.501 1.00 65.75 284 GLY A O 1
ATOM 2268 N N . LEU A 1 285 ? 26.744 0.632 5.863 1.00 64.81 285 LEU A N 1
ATOM 2269 C CA . LEU A 1 285 ? 25.722 1.538 5.335 1.00 64.81 285 LEU A CA 1
ATOM 2270 C C . LEU A 1 285 ? 24.786 0.809 4.365 1.00 64.81 285 LEU A C 1
ATOM 2272 O O . LEU A 1 285 ? 25.280 0.091 3.500 1.00 64.81 285 LEU A O 1
ATOM 2276 N N . PRO A 1 286 ? 23.457 0.968 4.472 1.00 69.94 286 PRO A N 1
ATOM 2277 C CA . PRO A 1 286 ? 22.529 0.396 3.502 1.00 69.94 286 PRO A CA 1
ATOM 2278 C C . PRO A 1 286 ? 22.716 1.043 2.121 1.00 69.94 286 PRO A C 1
ATOM 2280 O O . PRO A 1 286 ? 22.747 2.268 1.998 1.00 69.94 286 PRO A O 1
ATOM 2283 N N . CYS A 1 287 ? 22.805 0.227 1.076 1.00 70.50 287 CYS A N 1
ATOM 2284 C CA . CYS A 1 287 ? 22.865 0.686 -0.309 1.00 70.50 287 CYS A CA 1
ATOM 2285 C C . CYS A 1 287 ? 22.109 -0.267 -1.237 1.00 70.50 287 CYS A C 1
ATOM 2287 O O . CYS A 1 287 ? 21.797 -1.399 -0.863 1.00 70.50 287 CYS A O 1
ATOM 2289 N N . TYR A 1 288 ? 21.797 0.215 -2.437 1.00 75.75 288 TYR A N 1
ATOM 2290 C CA . TYR A 1 288 ? 21.220 -0.598 -3.499 1.00 75.75 288 TYR A CA 1
ATOM 2291 C C . TYR A 1 288 ? 22.200 -0.702 -4.646 1.00 75.75 288 TYR A C 1
ATOM 2293 O O . TYR A 1 288 ? 22.950 0.236 -4.928 1.00 75.75 288 TYR A O 1
ATOM 2301 N N . ILE A 1 289 ? 22.171 -1.843 -5.314 1.00 72.06 289 ILE A N 1
ATOM 2302 C CA . ILE A 1 289 ? 23.053 -2.103 -6.436 1.00 72.06 289 ILE A CA 1
ATOM 2303 C C . ILE A 1 289 ? 22.234 -2.041 -7.707 1.00 72.06 289 ILE A C 1
ATOM 2305 O O . ILE A 1 289 ? 21.263 -2.770 -7.876 1.00 72.06 289 ILE A O 1
ATOM 2309 N N . ILE A 1 290 ? 22.614 -1.128 -8.588 1.00 73.44 290 ILE A N 1
ATOM 2310 C CA . ILE A 1 290 ? 21.962 -0.964 -9.877 1.00 73.44 290 ILE A CA 1
ATOM 2311 C C . ILE A 1 290 ? 23.011 -1.361 -10.913 1.00 73.44 290 ILE A C 1
ATOM 2313 O O . ILE A 1 290 ? 23.976 -0.612 -11.092 1.00 73.44 290 ILE A O 1
ATOM 2317 N N . PRO A 1 291 ? 22.887 -2.538 -11.554 1.00 65.75 291 PRO A N 1
ATOM 2318 C CA . PRO A 1 291 ? 23.779 -2.869 -12.658 1.00 65.75 291 PRO A CA 1
ATOM 2319 C C . PRO A 1 291 ? 23.592 -1.807 -13.748 1.00 65.75 291 PRO A C 1
ATOM 2321 O O . PRO A 1 291 ? 22.462 -1.393 -14.002 1.00 65.75 291 PRO A O 1
ATOM 2324 N N . ASP A 1 292 ? 24.669 -1.318 -14.357 1.00 64.56 292 ASP A N 1
ATOM 2325 C CA . ASP A 1 292 ? 24.601 -0.434 -15.524 1.00 64.56 292 ASP A CA 1
ATOM 2326 C C . ASP A 1 292 ? 25.494 -1.022 -16.615 1.00 64.56 292 ASP A C 1
ATOM 2328 O O . ASP A 1 292 ? 26.669 -1.306 -16.402 1.00 64.56 292 ASP A O 1
ATOM 2332 N N . PHE A 1 293 ? 24.927 -1.266 -17.789 1.00 61.41 293 PHE A N 1
ATOM 2333 C CA . PHE A 1 293 ? 25.656 -1.920 -18.871 1.00 61.41 293 PHE A CA 1
ATOM 2334 C C . PHE A 1 293 ? 26.390 -0.867 -19.704 1.00 61.41 293 PHE A C 1
ATOM 2336 O O . PHE A 1 293 ? 25.844 0.202 -19.977 1.00 61.41 293 PHE A O 1
ATOM 2343 N N . LEU A 1 294 ? 27.631 -1.166 -20.102 1.00 52.31 294 LEU A N 1
ATOM 2344 C CA . LEU A 1 294 ? 28.474 -0.245 -20.876 1.00 52.31 294 LEU A CA 1
ATOM 2345 C C . LEU A 1 294 ? 27.949 0.027 -22.284 1.00 52.31 294 LEU A C 1
ATOM 2347 O O . LEU A 1 294 ? 28.239 1.064 -22.880 1.00 52.31 294 LEU A O 1
ATOM 2351 N N . TYR A 1 295 ? 27.183 -0.919 -22.805 1.00 56.88 295 TYR A N 1
ATOM 2352 C CA . TYR A 1 295 ? 26.662 -0.919 -24.156 1.00 56.88 295 TYR A CA 1
ATOM 2353 C C . TYR A 1 295 ? 25.160 -1.192 -24.130 1.00 56.88 295 TYR A C 1
ATOM 2355 O O . TYR A 1 295 ? 24.627 -1.719 -23.151 1.00 56.88 295 TYR A O 1
ATOM 2363 N N . ASP A 1 296 ? 24.473 -0.861 -25.224 1.00 55.31 296 ASP A N 1
ATOM 2364 C CA . ASP A 1 296 ? 23.069 -1.224 -25.412 1.00 55.31 296 ASP A CA 1
ATOM 2365 C C . ASP A 1 296 ? 22.968 -2.751 -25.590 1.00 55.31 296 ASP A C 1
ATOM 2367 O O . ASP A 1 296 ? 23.076 -3.294 -26.691 1.00 55.31 296 ASP A O 1
ATOM 2371 N N . VAL A 1 297 ? 22.810 -3.465 -24.475 1.00 54.91 297 VAL A N 1
ATOM 2372 C CA . VAL A 1 297 ? 22.616 -4.917 -24.463 1.00 54.91 297 VAL A CA 1
ATOM 2373 C C . VAL A 1 297 ? 21.143 -5.214 -24.753 1.00 54.91 297 VAL A C 1
ATOM 2375 O O . VAL A 1 297 ? 20.276 -4.599 -24.128 1.00 54.91 297 VAL A O 1
ATOM 2378 N N . PRO A 1 298 ? 20.816 -6.170 -25.645 1.00 57.62 298 PRO A N 1
ATOM 2379 C CA . PRO A 1 298 ? 19.449 -6.656 -25.793 1.00 57.62 298 PRO A CA 1
ATOM 2380 C C . PRO A 1 298 ? 18.952 -7.208 -24.451 1.00 57.62 298 PRO A C 1
ATOM 2382 O O . PRO A 1 298 ? 19.331 -8.300 -24.019 1.00 57.62 298 PRO A O 1
ATOM 2385 N N . PHE A 1 299 ? 18.118 -6.418 -23.776 1.00 59.16 299 PHE A N 1
ATOM 2386 C CA . PHE A 1 299 ? 17.708 -6.638 -22.388 1.00 59.16 299 PHE A CA 1
ATOM 2387 C C . PHE A 1 299 ? 16.925 -7.941 -22.163 1.00 59.16 299 PHE A C 1
ATOM 2389 O O . PHE A 1 299 ? 16.831 -8.419 -21.037 1.00 59.16 299 PHE A O 1
ATOM 2396 N N . GLU A 1 300 ? 16.407 -8.546 -23.234 1.00 55.91 300 GLU A N 1
ATOM 2397 C CA . GLU A 1 300 ? 15.712 -9.839 -23.227 1.00 55.91 300 GLU A CA 1
ATOM 2398 C C . GLU A 1 300 ? 16.605 -11.012 -22.786 1.00 55.91 300 GLU A C 1
ATOM 2400 O O . GLU A 1 300 ? 16.085 -12.039 -22.365 1.00 55.91 300 GLU A O 1
ATOM 2405 N N . ASN A 1 301 ? 17.936 -10.862 -22.834 1.00 54.53 301 ASN A N 1
ATOM 2406 C CA . ASN A 1 301 ? 18.889 -11.943 -22.556 1.00 54.53 301 ASN A CA 1
ATOM 2407 C C . ASN A 1 301 ? 19.783 -11.702 -21.331 1.00 54.53 301 ASN A C 1
ATOM 2409 O O . ASN A 1 301 ? 20.779 -12.409 -21.157 1.00 54.53 301 ASN A O 1
ATOM 2413 N N . ILE A 1 302 ? 19.477 -10.701 -20.502 1.00 62.47 302 ILE A N 1
ATOM 2414 C CA . ILE A 1 302 ? 20.300 -10.384 -19.332 1.00 62.47 302 ILE A CA 1
ATOM 2415 C C . ILE A 1 302 ? 19.955 -11.351 -18.189 1.00 62.47 302 ILE A C 1
ATOM 2417 O O . ILE A 1 302 ? 18.809 -11.368 -17.736 1.00 62.47 302 ILE A O 1
ATOM 2421 N N . PRO A 1 303 ? 20.917 -12.145 -17.678 1.00 66.00 303 PRO A N 1
ATOM 2422 C CA . PRO A 1 303 ? 20.663 -13.096 -16.604 1.00 66.00 303 PRO A CA 1
ATOM 2423 C C . PRO A 1 303 ? 20.661 -12.378 -15.245 1.00 66.00 303 PRO A C 1
ATOM 2425 O O . PRO A 1 303 ? 21.568 -12.569 -14.434 1.00 66.00 303 PRO A O 1
ATOM 2428 N N . PHE A 1 304 ? 19.653 -11.534 -14.994 1.00 67.50 304 PHE A N 1
ATOM 2429 C CA . PHE A 1 304 ? 19.572 -10.684 -13.798 1.00 67.50 304 PHE A CA 1
ATOM 2430 C C . PHE A 1 304 ? 19.711 -11.458 -12.488 1.00 67.50 304 PHE A C 1
ATOM 2432 O O . PHE A 1 304 ? 20.328 -10.953 -11.558 1.00 67.50 304 PHE A O 1
ATOM 2439 N N . GLU A 1 305 ? 19.215 -12.692 -12.431 1.00 67.94 305 GLU A N 1
ATOM 2440 C CA . GLU A 1 305 ? 19.361 -13.549 -11.256 1.00 67.94 305 GLU A CA 1
ATOM 2441 C C . GLU A 1 305 ? 20.805 -13.995 -11.005 1.00 67.94 305 GLU A C 1
ATOM 2443 O O . GLU A 1 305 ? 21.302 -13.886 -9.885 1.00 67.94 305 GLU A O 1
ATOM 2448 N N . LYS A 1 306 ? 21.541 -14.364 -12.060 1.00 68.50 306 LYS A N 1
ATOM 2449 C CA . LYS A 1 306 ? 22.978 -14.656 -11.942 1.00 68.50 306 LYS A CA 1
ATOM 2450 C C . LYS A 1 306 ? 23.762 -13.409 -11.551 1.00 68.50 306 LYS A C 1
ATOM 2452 O O . LYS A 1 306 ? 24.627 -13.478 -10.685 1.00 68.50 306 LYS A O 1
ATOM 2457 N N . ILE A 1 307 ? 23.428 -12.263 -12.149 1.00 67.31 307 ILE A N 1
ATOM 2458 C CA . ILE A 1 307 ? 24.033 -10.968 -11.811 1.00 67.31 307 ILE A CA 1
ATOM 2459 C C . ILE A 1 307 ? 23.769 -10.636 -10.337 1.00 67.31 307 ILE A C 1
ATOM 2461 O O . ILE A 1 307 ? 24.689 -10.248 -9.624 1.00 67.31 307 ILE A O 1
ATOM 2465 N N . ARG A 1 308 ? 22.541 -10.843 -9.850 1.00 71.69 308 ARG A N 1
ATOM 2466 C CA . ARG A 1 308 ? 22.154 -10.641 -8.450 1.00 71.69 308 ARG A CA 1
ATOM 2467 C C . ARG A 1 308 ? 22.974 -11.520 -7.507 1.00 71.69 308 ARG A C 1
ATOM 2469 O O . ARG A 1 308 ? 23.556 -11.007 -6.553 1.00 71.69 308 ARG A O 1
ATOM 2476 N N . GLU A 1 309 ? 23.023 -12.828 -7.759 1.00 72.19 309 GLU A N 1
ATOM 2477 C CA . GLU A 1 309 ? 23.791 -13.784 -6.948 1.00 72.19 309 GLU A CA 1
ATOM 2478 C C . GLU A 1 309 ? 25.276 -13.432 -6.907 1.00 72.19 309 GLU A C 1
ATOM 2480 O O . GLU A 1 309 ? 25.891 -13.426 -5.838 1.00 72.19 309 GLU A O 1
ATOM 2485 N N . HIS A 1 310 ? 25.831 -13.095 -8.067 1.00 67.06 310 HIS A N 1
ATOM 2486 C CA . HIS A 1 310 ? 27.227 -12.735 -8.214 1.00 67.06 310 HIS A CA 1
ATOM 2487 C C . HIS A 1 310 ? 27.566 -11.447 -7.452 1.00 67.06 310 HIS A C 1
ATOM 2489 O O . HIS A 1 310 ? 28.499 -11.414 -6.653 1.00 67.06 310 HIS A O 1
ATOM 2495 N N . ILE A 1 311 ? 26.755 -10.403 -7.620 1.00 66.88 311 ILE A N 1
ATOM 2496 C CA . ILE A 1 311 ? 26.916 -9.127 -6.920 1.00 66.88 311 ILE A CA 1
ATOM 2497 C C . ILE A 1 311 ? 26.831 -9.310 -5.397 1.00 66.88 311 ILE A C 1
ATOM 2499 O O . ILE A 1 311 ? 27.641 -8.748 -4.657 1.00 66.88 311 ILE A O 1
ATOM 2503 N N . HIS A 1 312 ? 25.868 -10.096 -4.902 1.00 70.75 312 HIS A N 1
ATOM 2504 C CA . HIS A 1 312 ? 25.754 -10.359 -3.463 1.00 70.75 312 HIS A CA 1
ATOM 2505 C C . HIS A 1 312 ? 26.952 -11.127 -2.916 1.00 70.75 312 HIS A C 1
ATOM 2507 O O . HIS A 1 312 ? 27.368 -10.854 -1.786 1.00 70.75 312 HIS A O 1
ATOM 2513 N N . ARG A 1 313 ? 27.515 -12.050 -3.706 1.00 67.00 313 ARG A N 1
ATOM 2514 C CA . ARG A 1 313 ? 28.753 -12.758 -3.369 1.00 67.00 313 ARG A CA 1
ATOM 2515 C C . ARG A 1 313 ? 29.913 -11.775 -3.263 1.00 67.00 313 ARG A C 1
ATOM 2517 O O . ARG A 1 313 ? 30.430 -11.603 -2.169 1.00 67.00 313 ARG A O 1
ATOM 2524 N N . PHE A 1 314 ? 30.184 -11.005 -4.314 1.00 64.81 314 PHE A N 1
ATOM 2525 C CA . PHE A 1 314 ? 31.243 -9.993 -4.337 1.00 64.81 314 PHE A CA 1
ATOM 2526 C C . PHE A 1 314 ? 31.177 -9.020 -3.146 1.00 64.81 314 PHE A C 1
ATOM 2528 O O . PHE A 1 314 ? 32.164 -8.783 -2.447 1.00 64.81 314 PHE A O 1
ATOM 2535 N N . VAL A 1 315 ? 29.988 -8.488 -2.843 1.00 64.94 315 VAL A N 1
ATOM 2536 C CA . VAL A 1 315 ? 29.803 -7.569 -1.708 1.00 64.94 315 VAL A CA 1
ATOM 2537 C C . VAL A 1 315 ? 30.006 -8.259 -0.360 1.00 64.94 315 VAL A C 1
ATOM 2539 O O . VAL A 1 315 ? 30.454 -7.619 0.595 1.00 64.94 315 VAL A O 1
ATOM 2542 N N . ARG A 1 316 ? 29.661 -9.545 -0.240 1.00 64.38 316 ARG A N 1
ATOM 2543 C CA . ARG A 1 316 ? 29.951 -10.337 0.960 1.00 64.38 316 ARG A CA 1
ATOM 2544 C C . ARG A 1 316 ? 31.459 -10.527 1.117 1.00 64.38 316 ARG A C 1
ATOM 2546 O O . ARG A 1 316 ? 31.962 -10.290 2.211 1.00 64.38 316 ARG A O 1
ATOM 2553 N N . THR A 1 317 ? 32.154 -10.842 0.035 1.00 59.09 317 THR A N 1
ATOM 2554 C CA . THR A 1 317 ? 33.595 -11.115 0.017 1.00 59.09 317 THR A CA 1
ATOM 2555 C C . THR A 1 317 ? 34.412 -9.880 0.372 1.00 59.09 317 THR A C 1
ATOM 2557 O O . THR A 1 317 ? 35.278 -9.951 1.242 1.00 59.09 317 THR A O 1
ATOM 2560 N N . ILE A 1 318 ? 34.056 -8.704 -0.162 1.00 59.72 318 ILE A N 1
ATOM 2561 C CA . ILE A 1 318 ? 34.693 -7.429 0.219 1.00 59.72 318 ILE A CA 1
ATOM 2562 C C . ILE A 1 318 ? 34.511 -7.112 1.713 1.00 59.72 318 ILE A C 1
ATOM 2564 O O . ILE A 1 318 ? 35.397 -6.530 2.340 1.00 59.72 318 ILE A O 1
ATOM 2568 N N . LYS A 1 319 ? 33.372 -7.478 2.321 1.00 53.62 319 LYS A N 1
ATOM 2569 C CA . LYS A 1 319 ? 33.138 -7.248 3.762 1.00 53.62 319 LYS A CA 1
ATOM 2570 C C . LYS A 1 319 ? 34.019 -8.122 4.645 1.00 53.62 319 LYS A C 1
ATOM 2572 O O . LYS A 1 319 ? 34.345 -7.720 5.762 1.00 53.62 319 LYS A O 1
ATOM 2577 N N . THR A 1 320 ? 34.382 -9.309 4.181 1.00 52.50 320 THR A N 1
ATOM 2578 C CA . THR A 1 320 ? 35.265 -10.230 4.888 1.00 52.50 320 THR A CA 1
ATOM 2579 C C . THR A 1 320 ? 36.704 -10.002 4.443 1.00 52.50 320 THR A C 1
ATOM 2581 O O . THR A 1 320 ? 37.276 -10.807 3.721 1.00 52.50 320 THR A O 1
ATOM 2584 N N . VAL A 1 321 ? 37.336 -8.942 4.959 1.00 45.72 321 VAL A N 1
ATOM 2585 C CA . VAL A 1 321 ? 38.783 -8.630 4.817 1.00 45.72 321 VAL A CA 1
ATOM 2586 C C . VAL A 1 321 ? 39.692 -9.717 5.453 1.00 45.72 321 VAL A C 1
ATOM 2588 O O . VAL A 1 321 ? 40.830 -9.466 5.831 1.00 45.72 321 VAL A O 1
ATOM 2591 N N . LYS A 1 322 ? 39.209 -10.953 5.633 1.00 44.28 322 LYS A N 1
ATOM 2592 C CA . LYS A 1 322 ? 39.919 -12.023 6.338 1.00 44.28 322 LYS A CA 1
ATOM 2593 C C . LYS A 1 322 ? 39.987 -13.378 5.640 1.00 44.28 322 LYS A C 1
ATOM 2595 O O . LYS A 1 322 ? 40.435 -14.318 6.286 1.00 44.28 322 LYS A O 1
ATOM 2600 N N . VAL A 1 323 ? 39.660 -13.475 4.353 1.00 46.38 323 VAL A N 1
ATOM 2601 C CA . VAL A 1 323 ? 40.101 -14.622 3.545 1.00 46.38 323 VAL A CA 1
ATOM 2602 C C . VAL A 1 323 ? 40.603 -14.110 2.197 1.00 46.38 323 VAL A C 1
ATOM 2604 O O . VAL A 1 323 ? 39.841 -13.926 1.257 1.00 46.38 323 VAL A O 1
ATOM 2607 N N . ALA A 1 324 ? 41.897 -13.789 2.136 1.00 49.78 324 ALA A N 1
ATOM 2608 C CA . ALA A 1 324 ? 42.555 -13.359 0.901 1.00 49.78 324 ALA A CA 1
ATOM 2609 C C . ALA A 1 324 ? 42.578 -14.477 -0.164 1.00 49.78 324 ALA A C 1
ATOM 2611 O O . ALA A 1 324 ? 42.586 -14.175 -1.349 1.00 49.78 324 ALA A O 1
ATOM 2612 N N . GLU A 1 325 ? 42.521 -15.743 0.261 1.00 51.38 325 GLU A N 1
ATOM 2613 C CA . GLU A 1 325 ? 42.526 -16.919 -0.623 1.00 51.38 325 GLU A CA 1
ATOM 2614 C C . GLU A 1 325 ? 41.170 -17.130 -1.328 1.00 51.38 325 GLU A C 1
ATOM 2616 O O . GLU A 1 325 ? 41.145 -17.387 -2.528 1.00 51.38 325 GLU A O 1
ATOM 2621 N N . ASP A 1 326 ? 40.039 -16.914 -0.639 1.00 52.47 326 ASP A N 1
ATOM 2622 C CA . ASP A 1 326 ? 38.701 -16.963 -1.258 1.00 52.47 326 ASP A CA 1
ATOM 2623 C C . ASP A 1 326 ? 38.494 -15.789 -2.223 1.00 52.47 326 ASP A C 1
ATOM 2625 O O . ASP A 1 326 ? 37.849 -15.940 -3.254 1.00 52.47 326 ASP A O 1
ATOM 2629 N N . LEU A 1 327 ? 39.064 -14.615 -1.916 1.00 46.16 327 LEU A N 1
ATOM 2630 C CA . LEU A 1 327 ? 38.993 -13.445 -2.790 1.00 46.16 327 LEU A CA 1
ATOM 2631 C C . LEU A 1 327 ? 39.778 -13.660 -4.091 1.00 46.16 327 LEU A C 1
ATOM 2633 O O . LEU A 1 327 ? 39.293 -13.263 -5.142 1.00 46.16 327 LEU A O 1
ATOM 2637 N N . GLU A 1 328 ? 40.962 -14.281 -4.045 1.00 51.00 328 GLU A N 1
ATOM 2638 C CA . GLU A 1 328 ? 41.707 -14.642 -5.260 1.00 51.00 328 GLU A CA 1
ATOM 2639 C C . GLU A 1 328 ? 40.941 -15.660 -6.103 1.00 51.00 328 GLU A C 1
ATOM 2641 O O . GLU A 1 328 ? 40.788 -15.445 -7.301 1.00 51.00 328 GLU A O 1
ATOM 2646 N N . GLN A 1 329 ? 40.398 -16.712 -5.484 1.00 58.59 329 GLN A N 1
ATOM 2647 C CA . GLN A 1 329 ? 39.597 -17.715 -6.186 1.00 58.59 329 GLN A CA 1
ATOM 2648 C C . GLN A 1 329 ? 38.327 -17.100 -6.794 1.00 58.59 329 GLN A C 1
ATOM 2650 O O . GLN A 1 329 ? 37.993 -17.395 -7.934 1.00 58.59 329 GLN A O 1
ATOM 2655 N N . GLU A 1 330 ? 37.646 -16.202 -6.079 1.00 54.59 330 GLU A N 1
ATOM 2656 C CA . GLU A 1 330 ? 36.465 -15.504 -6.592 1.00 54.59 330 GLU A CA 1
ATOM 2657 C C . GLU A 1 330 ? 36.794 -14.460 -7.666 1.00 54.59 330 GLU A C 1
ATOM 2659 O O . GLU A 1 330 ? 35.990 -14.258 -8.574 1.00 54.59 330 GLU A O 1
ATOM 2664 N N . ILE A 1 331 ? 37.953 -13.796 -7.588 1.00 51.97 331 ILE A N 1
ATOM 2665 C CA . ILE A 1 331 ? 38.459 -12.922 -8.657 1.00 51.97 331 ILE A CA 1
ATOM 2666 C C . ILE A 1 331 ? 38.816 -13.754 -9.889 1.00 51.97 331 ILE A C 1
ATOM 2668 O O . ILE A 1 331 ? 38.583 -13.309 -11.010 1.00 51.97 331 ILE A O 1
ATOM 2672 N N . GLU A 1 332 ? 39.351 -14.957 -9.714 1.00 58.44 332 GLU A N 1
ATOM 2673 C CA . GLU A 1 332 ? 39.667 -15.828 -10.841 1.00 58.44 332 GLU A CA 1
ATOM 2674 C C . GLU A 1 332 ? 38.404 -16.445 -11.444 1.00 58.44 332 GLU A C 1
ATOM 2676 O O . GLU A 1 332 ? 38.253 -16.416 -12.659 1.00 58.44 332 GLU A O 1
ATOM 2681 N N . ASP A 1 333 ? 37.426 -16.838 -10.625 1.00 60.44 333 ASP A N 1
ATOM 2682 C CA . ASP A 1 333 ? 36.077 -17.194 -11.078 1.00 60.44 333 ASP A CA 1
ATOM 2683 C C . ASP A 1 333 ? 35.386 -16.006 -11.779 1.00 60.44 333 ASP A C 1
ATOM 2685 O O . ASP A 1 333 ? 34.639 -16.202 -12.738 1.00 60.44 333 ASP A O 1
ATOM 2689 N N . TYR A 1 334 ? 35.629 -14.766 -11.327 1.00 52.69 334 TYR A N 1
ATOM 2690 C CA . TYR A 1 334 ? 35.147 -13.539 -11.974 1.00 52.69 334 TYR A CA 1
ATOM 2691 C C . TYR A 1 334 ? 35.772 -13.357 -13.354 1.00 52.69 334 TYR A C 1
ATOM 2693 O O . TYR A 1 334 ? 35.051 -13.126 -14.322 1.00 52.69 334 TYR A O 1
ATOM 2701 N N . LYS A 1 335 ? 37.096 -13.507 -13.464 1.00 52.47 335 LYS A N 1
ATOM 2702 C CA . LYS A 1 335 ? 37.799 -13.446 -14.750 1.00 52.47 335 LYS A CA 1
ATOM 2703 C C . LYS A 1 335 ? 37.373 -14.579 -15.675 1.00 52.47 335 LYS A C 1
ATOM 2705 O O . LYS A 1 335 ? 37.181 -14.334 -16.856 1.00 52.47 335 LYS A O 1
ATOM 2710 N N . GLU A 1 336 ? 37.180 -15.791 -15.159 1.00 57.94 336 GLU A N 1
ATOM 2711 C CA . GLU A 1 336 ? 36.692 -16.948 -15.916 1.00 57.94 336 GLU A CA 1
ATOM 2712 C C . GLU A 1 336 ? 35.252 -16.708 -16.404 1.00 57.94 336 GLU A C 1
ATOM 2714 O O . GLU A 1 336 ? 34.919 -17.013 -17.548 1.00 57.94 336 GLU A O 1
ATOM 2719 N N . TYR A 1 337 ? 34.394 -16.099 -15.576 1.00 55.44 337 TYR A N 1
ATOM 2720 C CA . TYR A 1 337 ? 33.045 -15.685 -15.963 1.00 55.44 337 TYR A CA 1
ATOM 2721 C C . TYR A 1 337 ? 33.058 -14.557 -17.007 1.00 55.44 337 TYR A C 1
ATOM 2723 O O . TYR A 1 337 ? 32.329 -14.657 -17.993 1.00 55.44 337 TYR A O 1
ATOM 2731 N N . GLU A 1 338 ? 33.898 -13.526 -16.852 1.00 49.84 338 GLU A N 1
ATOM 2732 C CA . GLU A 1 338 ? 34.118 -12.491 -17.875 1.00 49.84 338 GLU A CA 1
ATOM 2733 C C . GLU A 1 338 ? 34.638 -13.101 -19.184 1.00 49.84 338 GLU A C 1
ATOM 2735 O O . GLU A 1 338 ? 34.152 -12.749 -20.255 1.00 49.84 338 GLU A O 1
ATOM 2740 N N . TYR A 1 339 ? 35.540 -14.081 -19.103 1.00 50.91 339 TYR A N 1
ATOM 2741 C CA . TYR A 1 339 ? 36.089 -14.810 -20.248 1.00 50.91 339 TYR A CA 1
ATOM 2742 C C . TYR A 1 339 ? 35.046 -15.719 -20.927 1.00 50.91 339 TYR A C 1
ATOM 2744 O O . TYR A 1 339 ? 35.028 -15.885 -22.144 1.00 50.91 339 TYR A O 1
ATOM 2752 N N . GLN A 1 340 ? 34.098 -16.275 -20.170 1.00 50.91 340 GLN A N 1
ATOM 2753 C CA . GLN A 1 340 ? 32.929 -16.969 -20.729 1.00 50.91 340 GLN A CA 1
ATOM 2754 C C . GLN A 1 340 ? 31.878 -15.991 -21.284 1.00 50.91 340 GLN A C 1
ATOM 2756 O O . GLN A 1 340 ? 31.107 -16.343 -22.183 1.00 50.91 340 GLN A O 1
ATOM 2761 N N . MET A 1 341 ? 31.859 -14.754 -20.781 1.00 47.06 341 MET A N 1
ATOM 2762 C CA . MET A 1 341 ? 31.106 -13.626 -21.325 1.00 47.06 341 MET A CA 1
ATOM 2763 C C . MET A 1 341 ? 31.844 -12.892 -22.452 1.00 47.06 341 MET A C 1
ATOM 2765 O O . MET A 1 341 ? 31.291 -11.930 -22.975 1.00 47.06 341 MET A O 1
ATOM 2769 N N . ASP A 1 342 ? 32.999 -13.367 -22.930 1.00 43.69 342 ASP A N 1
ATOM 2770 C CA . ASP A 1 342 ? 33.811 -12.715 -23.980 1.00 43.69 342 ASP A CA 1
ATOM 2771 C C . ASP A 1 342 ? 33.138 -12.731 -25.379 1.00 43.69 342 ASP A C 1
ATOM 2773 O O . ASP A 1 342 ? 33.698 -12.326 -26.392 1.00 43.69 342 ASP A O 1
ATOM 2777 N N . ASN A 1 343 ? 31.865 -13.143 -25.438 1.00 45.16 343 ASN A N 1
ATOM 2778 C CA . ASN A 1 343 ? 30.954 -12.941 -26.568 1.00 45.16 343 ASN A CA 1
ATOM 2779 C C . ASN A 1 343 ? 29.684 -12.123 -26.235 1.00 45.16 343 ASN A C 1
ATOM 2781 O O . ASN A 1 343 ? 28.802 -11.987 -27.088 1.00 45.16 343 ASN A O 1
ATOM 2785 N N . ARG A 1 344 ? 29.544 -11.575 -25.019 1.00 49.12 344 ARG A N 1
ATOM 2786 C CA . ARG A 1 344 ? 28.415 -10.741 -24.566 1.00 49.12 344 ARG A CA 1
ATOM 2787 C C . ARG A 1 344 ? 28.840 -9.685 -23.523 1.00 49.12 344 ARG A C 1
ATOM 2789 O O . ARG A 1 344 ? 28.581 -9.854 -22.347 1.00 49.12 344 ARG A O 1
ATOM 2796 N N . GLN A 1 345 ? 29.352 -8.556 -24.021 1.00 51.97 345 GLN A N 1
ATOM 2797 C CA . GLN A 1 345 ? 29.181 -7.178 -23.505 1.00 51.97 345 GLN A CA 1
ATOM 2798 C C . GLN A 1 345 ? 29.572 -6.908 -22.019 1.00 51.97 345 GLN A C 1
ATOM 2800 O O . GLN A 1 345 ? 28.828 -7.300 -21.118 1.00 51.97 345 GLN A O 1
ATOM 2805 N N . PRO A 1 346 ? 30.649 -6.144 -21.729 1.00 52.81 346 PRO A N 1
ATOM 2806 C CA . PRO A 1 346 ? 31.022 -5.778 -20.355 1.00 52.81 346 PRO A CA 1
ATOM 2807 C C . PRO A 1 346 ? 29.958 -4.900 -19.664 1.00 52.81 346 PRO A C 1
ATOM 2809 O O . PRO A 1 346 ? 29.201 -4.172 -20.315 1.00 52.81 346 PRO A O 1
ATOM 2812 N N . TYR A 1 347 ? 29.897 -4.951 -18.330 1.00 50.16 347 TYR A N 1
ATOM 2813 C CA . TYR A 1 347 ? 28.975 -4.164 -17.501 1.00 50.16 347 TYR A CA 1
ATOM 2814 C C . TYR A 1 347 ? 29.691 -3.553 -16.294 1.00 50.16 347 TYR A C 1
ATOM 2816 O O . TYR A 1 347 ? 30.636 -4.134 -15.777 1.00 50.16 347 TYR A O 1
ATOM 2824 N N . PHE A 1 348 ? 29.223 -2.394 -15.829 1.00 53.69 348 PHE A N 1
ATOM 2825 C CA . PHE A 1 348 ? 29.674 -1.784 -14.580 1.00 53.69 348 PHE A CA 1
ATOM 2826 C C . PHE A 1 348 ? 28.617 -1.953 -13.492 1.00 53.69 348 PHE A C 1
ATOM 2828 O O . PHE A 1 348 ? 27.407 -1.964 -13.738 1.00 53.69 348 PHE A O 1
ATOM 2835 N N . VAL A 1 349 ? 29.064 -2.049 -12.245 1.00 51.19 349 VAL A N 1
ATOM 2836 C CA . VAL A 1 349 ? 28.165 -2.127 -11.096 1.00 51.19 349 VAL A CA 1
ATOM 2837 C C . VAL A 1 349 ? 28.112 -0.754 -10.439 1.00 51.19 349 VAL A C 1
ATOM 2839 O O . VAL A 1 349 ? 29.083 -0.300 -9.840 1.00 51.19 349 VAL A O 1
ATOM 2842 N N . THR A 1 350 ? 26.967 -0.072 -10.537 1.00 55.28 350 THR A N 1
ATOM 2843 C CA . THR A 1 350 ? 26.777 1.198 -9.826 1.00 55.28 350 THR A CA 1
ATOM 2844 C C . THR A 1 350 ? 26.238 0.921 -8.430 1.00 55.28 350 THR A C 1
ATOM 2846 O O . THR A 1 350 ? 25.106 0.455 -8.257 1.00 55.28 350 THR A O 1
ATOM 2849 N N . PHE A 1 351 ? 27.017 1.278 -7.411 1.00 51.41 351 PHE A N 1
ATOM 2850 C CA . PHE A 1 351 ? 26.529 1.314 -6.037 1.00 51.41 351 PHE A CA 1
ATOM 2851 C C . PHE A 1 351 ? 25.799 2.632 -5.807 1.00 51.41 351 PHE A C 1
ATOM 2853 O O . PHE A 1 351 ? 26.410 3.700 -5.810 1.00 51.41 351 PHE A O 1
ATOM 2860 N N . SER A 1 352 ? 24.484 2.553 -5.609 1.00 56.47 352 SER A N 1
ATOM 2861 C CA . SER A 1 352 ? 23.652 3.695 -5.240 1.00 56.47 352 SER A CA 1
ATOM 2862 C C . SER A 1 352 ? 23.421 3.687 -3.733 1.00 56.47 352 SER A C 1
ATOM 2864 O O . SER A 1 352 ? 22.604 2.929 -3.198 1.00 56.47 352 SER A O 1
ATOM 2866 N N . PHE A 1 353 ? 24.154 4.543 -3.027 1.00 50.97 353 PHE A N 1
ATOM 2867 C CA . PHE A 1 353 ? 23.995 4.731 -1.588 1.00 50.97 353 PHE A CA 1
ATOM 2868 C C . PHE A 1 353 ? 22.799 5.632 -1.328 1.00 50.97 353 PHE A C 1
ATOM 2870 O O . PHE A 1 353 ? 22.730 6.737 -1.867 1.00 50.97 353 PHE A O 1
ATOM 2877 N N . LEU A 1 354 ? 21.851 5.160 -0.514 1.00 51.19 354 LEU A N 1
ATOM 2878 C CA . LEU A 1 354 ? 20.642 5.914 -0.211 1.00 51.19 354 LEU A CA 1
ATOM 2879 C C . LEU A 1 354 ? 20.702 6.541 1.174 1.00 51.19 354 LEU A C 1
ATOM 2881 O O . LEU A 1 354 ? 20.583 5.863 2.192 1.00 51.19 354 LEU A O 1
ATOM 2885 N N . HIS A 1 355 ? 20.757 7.872 1.191 1.00 45.50 355 HIS A N 1
ATOM 2886 C CA . HIS A 1 355 ? 20.329 8.657 2.342 1.00 45.50 355 HIS A CA 1
ATOM 2887 C C . HIS A 1 355 ? 18.826 8.916 2.213 1.00 45.50 355 HIS A C 1
ATOM 2889 O O . HIS A 1 355 ? 18.361 9.535 1.250 1.00 45.50 355 HIS A O 1
ATOM 2895 N N . LYS A 1 356 ? 18.042 8.420 3.175 1.00 39.59 356 LYS A N 1
ATOM 2896 C CA . LYS A 1 356 ? 16.610 8.722 3.258 1.00 39.59 356 LYS A CA 1
ATOM 2897 C C . LYS A 1 356 ? 16.445 10.184 3.686 1.00 39.59 356 LYS A C 1
ATOM 2899 O O . LYS A 1 356 ? 16.616 10.486 4.861 1.00 39.59 356 LYS A O 1
ATOM 2904 N N . ASN A 1 357 ? 16.082 11.063 2.753 1.00 35.69 357 ASN A N 1
ATOM 2905 C CA . ASN A 1 357 ? 15.656 12.431 3.055 1.00 35.69 357 ASN A CA 1
ATOM 2906 C C . ASN A 1 357 ? 14.138 12.573 2.876 1.00 35.69 357 ASN A C 1
ATOM 2908 O O . ASN A 1 357 ? 13.474 11.731 2.275 1.00 35.69 357 ASN A O 1
ATOM 2912 N N . THR A 1 358 ? 13.576 13.654 3.415 1.00 28.50 358 THR A N 1
ATOM 2913 C CA . THR A 1 358 ? 12.132 13.911 3.584 1.00 28.50 358 THR A CA 1
ATOM 2914 C C . THR A 1 358 ? 11.295 13.900 2.294 1.00 28.50 358 THR A C 1
ATOM 2916 O O . THR A 1 358 ? 10.072 13.907 2.379 1.00 28.50 358 THR A O 1
ATOM 2919 N N . VAL A 1 359 ? 11.925 13.882 1.113 1.00 31.42 359 VAL A N 1
ATOM 2920 C CA . VAL A 1 359 ? 11.270 14.009 -0.207 1.00 31.42 359 VAL A CA 1
ATOM 2921 C C . VAL A 1 359 ? 11.614 12.842 -1.152 1.00 31.42 359 VAL A C 1
ATOM 2923 O O . VAL A 1 359 ? 11.097 12.769 -2.259 1.00 31.42 359 VAL A O 1
ATOM 2926 N N . GLY A 1 360 ? 12.448 11.888 -0.724 1.00 38.00 360 GLY A N 1
ATOM 2927 C CA . GLY A 1 360 ? 12.838 10.742 -1.545 1.00 38.00 360 GLY A CA 1
ATOM 2928 C C . GLY A 1 360 ? 14.263 10.273 -1.278 1.00 38.00 360 GLY A C 1
ATOM 2929 O O . GLY A 1 360 ? 14.899 10.629 -0.283 1.00 38.00 360 GLY A O 1
ATOM 2930 N N . PHE A 1 361 ? 14.759 9.450 -2.190 1.00 41.47 361 PHE A N 1
ATOM 2931 C CA . PHE A 1 361 ? 16.057 8.803 -2.107 1.00 41.47 361 PHE A CA 1
ATOM 2932 C C . PHE A 1 361 ? 17.113 9.597 -2.891 1.00 41.47 361 PHE A C 1
ATOM 2934 O O . PHE A 1 361 ? 16.971 9.798 -4.097 1.00 41.47 361 PHE A O 1
ATOM 2941 N N . LYS A 1 362 ? 18.160 10.089 -2.214 1.00 37.84 362 LYS A N 1
ATOM 2942 C CA . LYS A 1 362 ? 19.320 10.714 -2.874 1.00 37.84 362 LYS A CA 1
ATOM 2943 C C . LYS A 1 362 ? 20.379 9.636 -3.101 1.00 37.84 362 LYS A C 1
ATOM 2945 O O . LYS A 1 362 ? 20.828 9.045 -2.123 1.00 37.84 362 LYS A O 1
ATOM 2950 N N . SER A 1 363 ? 20.731 9.379 -4.361 1.00 43.47 363 SER A N 1
ATOM 2951 C CA . SER A 1 363 ? 21.781 8.431 -4.742 1.00 43.47 363 SER A CA 1
ATOM 2952 C C . SER A 1 363 ? 23.133 9.135 -4.812 1.00 43.47 363 SER A C 1
ATOM 2954 O O . SER A 1 363 ? 23.302 10.067 -5.600 1.00 43.47 363 SER A O 1
ATOM 2956 N N . GLU A 1 364 ? 24.097 8.672 -4.028 1.00 42.09 364 GLU A N 1
ATOM 2957 C CA . GLU A 1 364 ? 25.518 8.901 -4.304 1.00 42.09 364 GLU A CA 1
ATOM 2958 C C . GLU A 1 364 ? 26.049 7.670 -5.037 1.00 42.09 364 GLU A C 1
ATOM 2960 O O . GLU A 1 364 ? 25.770 6.542 -4.624 1.00 42.09 364 GLU A O 1
ATOM 2965 N N . GLN A 1 365 ? 26.722 7.893 -6.167 1.00 41.72 365 GLN A N 1
ATOM 2966 C CA . GLN A 1 365 ? 27.224 6.832 -7.035 1.00 41.72 365 GLN A CA 1
ATOM 2967 C C . GLN A 1 365 ? 28.704 6.597 -6.748 1.00 41.72 365 GLN A C 1
ATOM 2969 O O . GLN A 1 365 ? 29.504 7.529 -6.821 1.00 41.72 365 GLN A O 1
ATOM 2974 N N . ALA A 1 366 ? 29.058 5.348 -6.467 1.00 37.16 366 ALA A N 1
ATOM 2975 C CA . ALA A 1 366 ? 30.418 4.858 -6.631 1.00 37.16 366 ALA A CA 1
ATOM 2976 C C . ALA A 1 366 ? 30.408 3.860 -7.793 1.00 37.16 366 ALA A C 1
ATOM 2978 O O . ALA A 1 366 ? 29.601 2.925 -7.799 1.00 37.16 366 ALA A O 1
ATOM 2979 N N . VAL A 1 367 ? 31.265 4.104 -8.782 1.00 36.91 367 VAL A N 1
ATOM 2980 C CA . VAL A 1 367 ? 31.526 3.183 -9.892 1.00 36.91 367 VAL A CA 1
ATOM 2981 C C . VAL A 1 367 ? 32.766 2.387 -9.502 1.00 36.91 367 VAL A C 1
ATOM 2983 O O . VAL A 1 367 ? 33.778 2.999 -9.151 1.00 36.91 367 VAL A O 1
ATOM 2986 N N . ILE A 1 368 ? 32.657 1.059 -9.500 1.00 38.69 368 ILE A N 1
ATOM 2987 C CA . ILE A 1 368 ? 33.790 0.136 -9.346 1.00 38.69 368 ILE A CA 1
ATOM 2988 C C . ILE A 1 368 ? 33.967 -0.592 -10.669 1.00 38.69 368 ILE A C 1
ATOM 2990 O O . ILE A 1 368 ? 32.927 -1.043 -11.210 1.00 38.69 368 ILE A O 1
#

InterPro domains:
  IPR013389 CRISPR-associated protein Cas8b [PF09484] (1-354)

Radius of gyration: 23.3 Å; chains: 1; bounding box: 65×45×56 Å

Foldseek 3Di:
DLLLLLLLLVLCCPVVVDPLLLLLFADQDDDPPDWFWEWEFECEPPVLATAIATDTDDLCVRSVQSHNEFQFDPLDQTARQKYWLVVVLCVFFGHLVVCLVQFDPPDPVNVLSVSSQVRFWDQLDDPDPSCNSQRIGGALVSLVDHQDDSRSVVSSVVSSVSVQVSCCVRNVDHSVRYTMYGYHYNPHGPCPDPRNVVRVLCSLQVQQVPFDWDAAPNPRDTAGWGPDCSSPFDDDDDLPDLVCADVSPSRHNCVVGTHHPSSSSSSSSSRNCQSSQQWDDAPNAIWTKRKAFPDPFPSNPDPVVVVSVLVVVVRVVVVCPPCPPVVVVNVVVVVVVVVVCVVPGDIWIWIFGFDDDPRHTDGDTDID

Sequence (368 aa):
MIKTIYALGKNYLTAENPSMIQSMTLPIARSDDAIKYAVIVDFSLTEKRVRLTPKEIGESTSSELLWIGTVDGAASPQWFGTVSINNVEYLLSQTITNLLDRWNQEDPYYSLLQEVQNVFFVDLGAEKKSEERYRYVFNPAYVGGELTEKSAKKAVKAVAKQFQTFMEKEANVRAKDVLLYTLAIDGQLVVSQPEYERLVIAQKLSVFEHAKKGVCALTNEESLVTGQTTKLKFNYYINDKINFASDLEEKSFVKNLSISKDAYQAIMAGEAYILRHFNTRFSGLPCYIIPDFLYDVPFENIPFEKIREHIHRFVRTIKTVKVAEDLEQEIEDYKEYEYQMDNRQPYFVTFSFLHKNTVGFKSEQAVI

pLDDT: mean 80.85, std 18.56, range [28.5, 98.44]

Secondary structure (DSSP, 8-state):
-HHHHHHHHHHHHHHT---TTGGGPPP----TTS--EEEEEEEETTTTEEEEEEEE--TTHHHHTT---S-SSTTPPP--SEEEGGGHHHHTTTHHHHHHTTS-TTSHHHHHHHHHHHHHEEE---SSGGGGGGSEEE-GGGGT-----SSHHHHHHHHHHHHHHHHHHHS---GGGEEEEEEEETTEEGGGSHHHHHHHHHHHHGGGTT-EEEE-TTT--EEEEE---TTSSB--S--S-GGGSGGG-TT--TTT--EEHHHHHHHHHHHHHHHHHSEEEETTEEEEEEEEESS---GGG--HHHHHHHHHHHHHHHH-TT-HHHHHHHHHHHHHHHHHTTTS--EEEEEEEEEEETTEEEEEEEE-